Protein AF-0000000066303059 (afdb_homodimer)

Nearest PDB structures (foldseek):
  3gek-assembly3_C  TM=8.401E-01  e=1.270E-06  Lactococcus lactis subsp. lactis Il1403
  3gek-assembly1_B  TM=8.328E-01  e=2.186E-06  Lactococcus lactis subsp. lactis Il1403
  3hm0-assembly1_D  TM=8.501E-01  e=3.765E-06  Bartonella henselae
  3gek-assembly2_A  TM=7.897E-01  e=1.495E-06  Lactococcus lactis subsp. lactis Il1403
  5dio-assembly1_A-2  TM=8.126E-01  e=1.288E-04  Legionella pneumophila

Sequence (268 aa):
MMNVPEGFQPLFRSSPLLDLLGPFFCRQDAQRQLVVALRIDEKHCNHGGTAHGGLLSTLADVGLGYAMAFSREPPQPMVTVGLRLDFCGVARVGDWLEVHTRVDKLGQRMAFASARLHSGERLVASASGVFHLPMMNVPEGFQPLFRSSPLLDLLGPFFCRQDAQRQLVVALRIDEKHCNHGGTAHGGLLSTLADVGLGYAMAFSREPPQPMVTVGLRLDFCGVARVGDWLEVHTRVDKLGQRMAFASARLHSGERLVASASGVFHLP

Foldseek 3Di:
DPPDDPQKDFDPDDDPVCVVQDRKIWHQDPVRAIKIKGADAQVQDDPVQWGDPVSVQVNFVVSAVVRQQVVDVPGFDKDWDDKDKDFDAIHGHGFMKMKDKAWPDDDDFKTKMKIFIDRVPDTGMIMIIMMTGD/DPPDDPQKDFDPDDDPVCVVQDRKIWHQDPVRAIKIKGADAQVQDDPVQWGDPVSVQVNFVVSAVVRQQVVDVPGFDKDWDDKDKDFDAIHGHGFMKMKDKDWPDDDDFKTKMKIFIDRVVDTGMIMIIMITGD

InterPro domains:
  IPR006683 Thioesterase domain [PF03061] (48-124)
  IPR029069 HotDog domain superfamily [SSF54637] (2-132)
  IPR039298 Acyl-coenzyme A thioesterase 13 [PTHR21660] (33-128)

pLDDT: mean 93.32, std 7.74, range [43.69, 98.88]

Organism: Pseudomonas aeruginosa (strain ATCC 15692 / DSM 22644 / CIP 104116 / JCM 14847 / LMG 12228 / 1C / PRS 101 / PAO1) (NCBI:txid208964)

Secondary structure (DSSP, 8-state):
---PPTT-EE-S---HHHHHH--EEEEE-TTS-EEEEEE--GGGB-TTSBBPHHHHHHHHHHHHHHHHHTTSSSPPP-EEEEEEEEE-S--BTT-EEEEEEEEEEE-SSEEEEEEEEEETTEEEEEEEEEEE--/---PPTT-EE-S---HHHHHH--EEEEE-TTS-EEEEEE--GGGB-TTSBBPHHHHHHHHHHHHHHHHHTTSSSPPP-EEEEEEEEE-S--BTT-EEEEEEEEEEE-SSEEEEEEEEEETTEEEEEEEEEEE--

Solvent-accessible surface area (backbone atoms only — not comparable to full-atom values): 13977 Å² total; per-residue (Å²): 126,87,87,70,63,89,78,54,41,73,50,90,72,76,25,45,31,50,61,68,69,39,77,46,28,28,31,68,44,97,82,67,43,55,30,32,31,40,66,38,42,68,58,44,9,37,80,85,46,33,54,28,68,29,50,56,44,24,48,48,47,50,30,48,50,52,41,54,28,62,70,40,88,70,67,46,71,66,41,73,39,31,41,35,40,38,50,68,48,83,47,39,63,69,38,53,37,37,27,43,59,46,82,73,41,82,56,87,50,43,33,34,34,37,36,41,31,24,45,78,90,43,60,26,30,39,35,39,39,32,30,40,34,120,125,86,88,69,63,87,80,54,42,72,49,90,72,75,26,45,31,49,61,70,70,40,78,47,27,28,31,68,44,96,84,67,41,54,30,32,30,39,65,38,42,69,57,44,9,37,80,86,47,31,54,27,68,28,50,55,46,24,50,50,46,49,29,48,49,51,39,56,27,61,70,41,88,69,68,45,72,67,43,75,39,32,42,36,38,38,50,68,49,80,49,38,63,70,38,52,36,38,28,44,59,45,82,73,42,82,57,86,50,42,33,34,32,36,36,41,31,24,45,79,90,42,59,26,31,38,35,38,40,33,32,41,34,121

Radius of gyration: 17.85 Å; Cα contacts (8 Å, |Δi|>4): 632; chains: 2; bounding box: 37×51×45 Å

Structure (mmCIF, N/CA/C/O backbone):
data_AF-0000000066303059-model_v1
#
loop_
_entity.id
_entity.type
_entity.pdbx_description
1 polymer 'Putative esterase PA0474'
#
loop_
_atom_site.group_PDB
_atom_site.id
_atom_site.type_symbol
_atom_site.label_atom_id
_atom_site.label_alt_id
_atom_site.label_comp_id
_atom_site.label_asym_id
_atom_site.label_entity_id
_atom_site.label_seq_id
_atom_site.pdbx_PDB_ins_code
_atom_site.Cartn_x
_atom_site.Cartn_y
_atom_site.Cartn_z
_atom_site.occupancy
_atom_site.B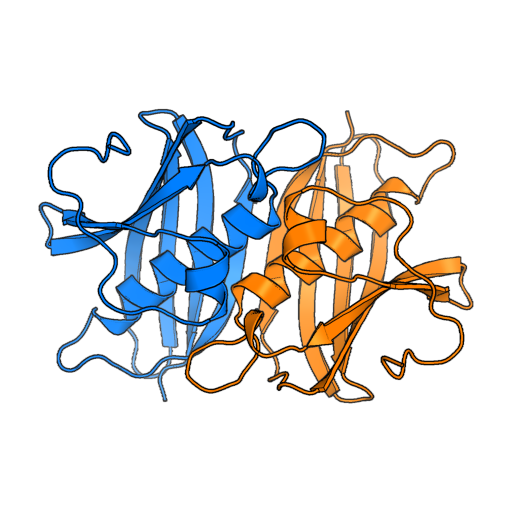_iso_or_equiv
_atom_site.auth_seq_id
_atom_site.auth_comp_id
_atom_site.auth_asym_id
_atom_site.auth_atom_id
_atom_site.pdbx_PDB_model_num
ATOM 1 N N . MET A 1 1 ? 16.766 4.906 23.109 1 44.06 1 MET A N 1
ATOM 2 C CA . MET A 1 1 ? 15.812 5.992 22.891 1 44.06 1 MET A C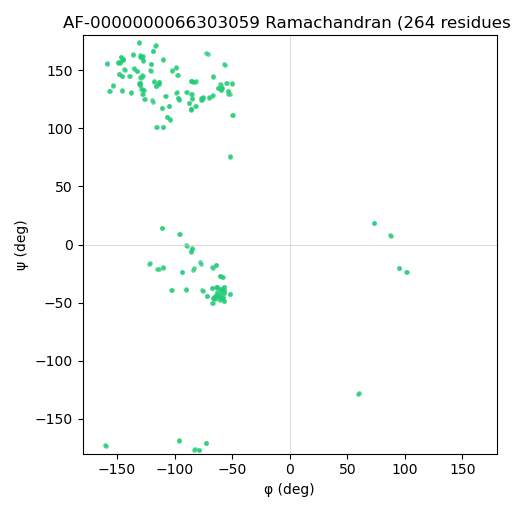A 1
ATOM 3 C C . MET A 1 1 ? 15.688 6.316 21.406 1 44.06 1 MET A C 1
ATOM 5 O O . MET A 1 1 ? 16.703 6.535 20.734 1 44.06 1 MET A O 1
ATOM 9 N N . MET A 1 2 ? 14.664 5.73 20.578 1 60.09 2 MET A N 1
ATOM 10 C CA . MET A 1 2 ? 14.766 5.719 19.125 1 60.09 2 MET A CA 1
ATOM 11 C C . MET A 1 2 ? 15.094 7.105 18.594 1 60.09 2 MET A C 1
ATOM 13 O O . MET A 1 2 ? 14.602 8.109 19.125 1 60.09 2 MET A O 1
ATOM 17 N N . ASN A 1 3 ? 16.25 7.328 18.062 1 82.56 3 ASN A N 1
ATOM 18 C CA . ASN A 1 3 ? 16.766 8.586 17.516 1 82.56 3 ASN A CA 1
ATOM 19 C C . ASN A 1 3 ? 15.805 9.203 16.516 1 82.56 3 ASN A C 1
ATOM 21 O O . ASN A 1 3 ? 15.906 8.945 15.312 1 82.56 3 ASN A O 1
ATOM 25 N N . VAL A 1 4 ? 14.695 9.812 17.047 1 92.44 4 VAL A N 1
ATOM 26 C CA . VAL A 1 4 ? 13.734 10.555 16.234 1 92.44 4 VAL A CA 1
ATOM 27 C C . VAL A 1 4 ? 14.312 11.914 15.859 1 92.44 4 VAL A C 1
ATOM 29 O O . VAL A 1 4 ? 14.766 12.664 16.734 1 92.44 4 VAL A O 1
ATOM 32 N N . PRO A 1 5 ? 14.359 12.258 14.578 1 94.19 5 PRO A N 1
ATOM 33 C CA . PRO A 1 5 ? 14.883 13.562 14.172 1 94.19 5 PRO A CA 1
ATOM 34 C C . PRO A 1 5 ? 14.156 14.727 14.844 1 94.19 5 PRO A C 1
ATOM 36 O O . PRO A 1 5 ? 12.977 14.609 15.18 1 94.19 5 PRO A O 1
ATOM 39 N N . GLU A 1 6 ? 14.812 15.844 14.969 1 91.88 6 GLU A N 1
ATOM 40 C CA . GLU A 1 6 ? 14.281 17.031 15.625 1 91.88 6 GLU A CA 1
ATOM 41 C C . GLU A 1 6 ? 13.016 17.531 14.938 1 91.88 6 GLU A C 1
ATOM 43 O O . GLU A 1 6 ? 12.945 17.578 13.703 1 91.88 6 GLU A O 1
ATOM 48 N N . GLY A 1 7 ? 12.031 17.906 15.75 1 94 7 GLY A N 1
ATOM 49 C CA . GLY A 1 7 ? 10.812 18.516 15.234 1 94 7 GLY A CA 1
ATOM 50 C C . GLY A 1 7 ? 9.695 17.516 15.016 1 94 7 GLY A C 1
ATOM 51 O O . GLY A 1 7 ? 8.531 17.891 14.898 1 94 7 GLY A O 1
ATOM 52 N N . PHE A 1 8 ? 10.086 16.281 14.914 1 96.25 8 PHE A N 1
ATOM 53 C CA . PHE A 1 8 ? 9.062 15.258 14.711 1 96.25 8 PHE A CA 1
ATOM 54 C C . PHE A 1 8 ? 8.477 14.82 16.047 1 96.25 8 PHE A C 1
ATOM 56 O O . PHE A 1 8 ? 9.188 14.727 17.047 1 96.25 8 PHE A O 1
ATOM 63 N N . GLN A 1 9 ? 7.191 14.602 16.078 1 95.5 9 GLN A N 1
ATOM 64 C CA . GLN A 1 9 ? 6.445 14.078 17.219 1 95.5 9 GLN A CA 1
ATOM 65 C C . GLN A 1 9 ? 5.594 12.883 16.812 1 95.5 9 GLN A C 1
ATOM 67 O O . GLN A 1 9 ? 5.344 12.664 15.617 1 95.5 9 GLN A O 1
ATOM 72 N N . PRO A 1 10 ? 5.172 12.109 17.719 1 94.69 10 PRO A N 1
ATOM 73 C CA . PRO A 1 10 ? 4.289 11 17.375 1 94.69 10 PRO A CA 1
ATOM 74 C C . PRO A 1 10 ? 3.045 11.461 16.609 1 94.69 10 PRO A C 1
ATOM 76 O O . PRO A 1 10 ? 2.492 12.523 16.906 1 94.69 10 PRO A O 1
ATOM 79 N N . LEU A 1 11 ? 2.648 10.695 15.594 1 92.75 11 LEU A N 1
ATOM 80 C CA . LEU A 1 11 ? 1.425 10.984 14.852 1 92.75 11 LEU A CA 1
ATOM 81 C C . LEU A 1 11 ? 0.213 10.977 15.781 1 92.75 11 LEU A C 1
ATOM 83 O O . LEU A 1 11 ? 0.047 10.062 16.594 1 92.75 11 LEU A O 1
ATOM 87 N N . PHE A 1 12 ? -0.662 11.93 15.68 1 85.19 12 PHE A N 1
ATOM 88 C CA . PHE A 1 12 ? -1.693 12.25 16.656 1 85.19 12 PHE A CA 1
ATOM 89 C C . PHE A 1 12 ? -2.92 11.367 16.469 1 85.19 12 PHE A C 1
ATOM 91 O O . PHE A 1 12 ? -3.777 11.281 17.344 1 85.19 12 PHE A O 1
ATOM 98 N N . ARG A 1 13 ? -3.139 10.789 15.398 1 81.38 13 ARG A N 1
ATOM 99 C CA . ARG A 1 13 ? -4.215 9.844 15.125 1 81.38 13 ARG A CA 1
ATOM 100 C C . ARG A 1 13 ? -3.668 8.555 14.531 1 81.38 13 ARG A C 1
ATOM 102 O O . ARG A 1 13 ? -2.746 8.578 13.711 1 81.38 13 ARG A O 1
ATOM 109 N N . SER A 1 14 ? -4.16 7.562 15.109 1 87.44 14 SER A N 1
ATOM 110 C CA . SER A 1 14 ? -3.686 6.273 14.625 1 87.44 14 SER A CA 1
ATOM 111 C C . SER A 1 14 ? -4.848 5.328 14.336 1 87.44 14 SER A C 1
ATOM 113 O O . SER A 1 14 ? -6.004 5.758 14.281 1 87.44 14 SER A O 1
ATOM 115 N N . SER A 1 15 ? -4.629 4.281 13.82 1 92.69 15 SER A N 1
ATOM 116 C CA . SER A 1 15 ? -5.504 3.143 13.555 1 92.69 15 SER A CA 1
ATOM 117 C C . SER A 1 15 ? -4.816 1.826 13.906 1 92.69 15 SER A C 1
ATOM 119 O O . SER A 1 15 ? -3.607 1.791 14.133 1 92.69 15 SER A O 1
ATOM 121 N N . PRO A 1 16 ? -5.621 0.797 14.023 1 95.44 16 PRO A N 1
ATOM 122 C CA . PRO A 1 16 ? -4.996 -0.496 14.312 1 95.44 16 PRO A CA 1
ATOM 123 C C . PRO A 1 16 ? -3.871 -0.844 13.344 1 95.44 16 PRO A C 1
ATOM 125 O O . PRO A 1 16 ? -2.807 -1.3 13.766 1 95.44 16 PRO A O 1
ATOM 128 N N . LEU A 1 17 ? -4.035 -0.616 12.039 1 97.25 17 LEU A N 1
ATOM 129 C CA . LEU A 1 17 ? -2.971 -0.914 11.086 1 97.25 17 LEU A CA 1
ATOM 130 C C . LEU A 1 17 ? -1.753 -0.031 11.336 1 97.25 17 LEU A C 1
ATOM 132 O O . LEU A 1 17 ? -0.617 -0.51 11.305 1 97.25 17 LEU A O 1
ATOM 136 N N . LEU A 1 18 ? -1.995 1.254 11.539 1 96.56 18 LEU A N 1
ATOM 137 C CA . LEU A 1 18 ? -0.878 2.162 11.773 1 96.56 18 LEU A CA 1
ATOM 138 C C . LEU A 1 18 ? -0.139 1.796 13.062 1 96.56 18 LEU A C 1
ATOM 140 O O . LEU A 1 18 ? 1.084 1.938 13.141 1 96.56 18 LEU A O 1
ATOM 144 N N . ASP A 1 19 ? -0.907 1.354 14.07 1 96.38 19 ASP A N 1
ATOM 145 C CA . ASP A 1 19 ? -0.274 0.908 15.305 1 96.38 19 ASP A CA 1
ATOM 146 C C . ASP A 1 19 ? 0.616 -0.309 15.062 1 96.38 19 ASP A C 1
ATOM 148 O O . ASP A 1 19 ? 1.668 -0.451 15.688 1 96.38 19 ASP A O 1
ATOM 152 N N . LEU A 1 20 ? 0.147 -1.125 14.211 1 96.75 20 LEU A N 1
ATOM 153 C CA . LEU A 1 20 ? 0.877 -2.342 13.867 1 96.75 20 LEU A CA 1
ATOM 154 C C . LEU A 1 20 ? 2.172 -2.01 13.133 1 96.75 20 LEU A C 1
ATOM 156 O O . LEU A 1 20 ? 3.217 -2.602 13.406 1 96.75 20 LEU A O 1
ATOM 160 N N . LEU A 1 21 ? 2.172 -1.018 12.289 1 97.5 21 LEU A N 1
ATOM 161 C CA . LEU A 1 21 ? 3.299 -0.7 11.422 1 97.5 21 LEU A CA 1
ATOM 162 C C . LEU A 1 21 ? 4.207 0.343 12.062 1 97.5 21 LEU A C 1
ATOM 164 O O . LEU A 1 21 ? 5.375 0.474 11.688 1 97.5 21 LEU A O 1
ATOM 168 N N . GLY A 1 22 ? 3.639 1.085 12.953 1 95.88 22 GLY A N 1
ATOM 169 C CA . GLY A 1 22 ? 4.352 2.225 13.508 1 95.88 22 GLY A CA 1
ATOM 170 C C . GLY A 1 22 ? 5.465 1.828 14.461 1 95.88 22 GLY A C 1
ATOM 171 O O . GLY A 1 22 ? 5.891 0.672 14.484 1 95.88 22 GLY A O 1
ATOM 172 N N . PRO A 1 23 ? 5.977 2.787 15.102 1 96.19 23 PRO A N 1
ATOM 173 C CA . PRO A 1 23 ? 5.402 4.113 15.352 1 96.19 23 PRO A CA 1
ATOM 174 C C . PRO A 1 23 ? 5.59 5.062 14.172 1 96.19 23 PRO A C 1
ATOM 176 O O . PRO A 1 23 ? 6.648 5.066 13.531 1 96.19 23 PRO A O 1
ATOM 179 N N . PHE A 1 24 ? 4.535 5.875 13.891 1 96.94 24 PHE A N 1
ATOM 180 C CA . PHE A 1 24 ? 4.59 6.949 12.906 1 96.94 24 PHE A CA 1
ATOM 181 C C . PHE A 1 24 ? 4.816 8.297 13.586 1 96.94 24 PHE A C 1
ATOM 183 O O . PHE A 1 24 ? 4.414 8.5 14.734 1 96.94 24 PHE A O 1
ATOM 190 N N . PHE A 1 25 ? 5.426 9.18 12.852 1 97 25 PHE A N 1
ATOM 191 C CA . PHE A 1 25 ? 5.723 10.523 13.344 1 97 25 PHE A CA 1
ATOM 192 C C . PHE A 1 25 ? 5.254 11.586 12.359 1 97 25 PHE A C 1
ATOM 194 O O . PHE A 1 25 ? 4.926 11.273 11.211 1 97 25 PHE A O 1
ATOM 201 N N . CYS A 1 26 ? 5.148 12.789 12.844 1 95.56 26 CYS A N 1
ATOM 202 C CA . CYS A 1 26 ? 4.746 13.875 11.961 1 95.56 26 CYS A CA 1
ATOM 203 C C . CYS A 1 26 ? 5.379 15.195 12.398 1 95.56 26 CYS A C 1
ATOM 205 O O . CYS A 1 26 ? 5.855 15.312 13.531 1 95.56 26 CYS A O 1
ATOM 207 N N . ARG A 1 27 ? 5.465 16 11.484 1 94.56 27 ARG A N 1
ATOM 208 C CA . ARG A 1 27 ? 5.855 17.391 11.711 1 94.56 27 ARG A CA 1
ATOM 209 C C . ARG A 1 27 ? 5.176 18.312 10.711 1 94.56 27 ARG A C 1
ATOM 211 O O . ARG A 1 27 ? 4.832 17.906 9.602 1 94.56 27 ARG A O 1
ATOM 218 N N . GLN A 1 28 ? 4.879 19.531 11.195 1 90.19 28 GLN A N 1
ATOM 219 C CA . GLN A 1 28 ? 4.445 20.531 10.234 1 90.19 28 GLN A CA 1
ATOM 220 C C . GLN A 1 28 ? 5.645 21.234 9.594 1 90.19 28 GLN A C 1
ATOM 222 O O . GLN A 1 28 ? 6.574 21.641 10.289 1 90.19 28 GLN A O 1
ATOM 227 N N . ASP A 1 29 ? 5.586 21.266 8.312 1 84.56 29 ASP A N 1
ATOM 228 C CA . ASP A 1 29 ? 6.699 21.938 7.656 1 84.56 29 ASP A CA 1
ATOM 229 C C . ASP A 1 29 ? 6.484 23.453 7.629 1 84.56 29 ASP A C 1
ATOM 231 O O . ASP A 1 29 ? 5.566 23.969 8.273 1 84.56 29 ASP A O 1
ATOM 235 N N . ALA A 1 30 ? 7.43 24.078 6.984 1 83.12 30 ALA A N 1
ATOM 236 C CA . ALA A 1 30 ? 7.426 25.531 6.984 1 83.12 30 ALA A CA 1
ATOM 237 C C . ALA A 1 30 ? 6.152 26.078 6.348 1 83.12 30 ALA A C 1
ATOM 239 O O . ALA A 1 30 ? 5.719 27.188 6.664 1 83.12 30 ALA A O 1
ATOM 240 N N . GLN A 1 31 ? 5.531 25.375 5.477 1 81.81 31 GLN A N 1
ATOM 241 C CA . GLN A 1 31 ? 4.309 25.797 4.801 1 81.81 31 GLN A CA 1
ATOM 242 C C . GLN A 1 31 ? 3.074 25.234 5.5 1 81.81 31 GLN A C 1
ATOM 244 O O . GLN A 1 31 ? 1.992 25.188 4.914 1 81.81 31 GLN A O 1
ATOM 249 N N . ARG A 1 32 ? 3.293 24.656 6.625 1 80.81 32 ARG A N 1
ATOM 250 C CA . ARG A 1 32 ? 2.236 24.141 7.488 1 80.81 32 ARG A CA 1
ATOM 251 C C . ARG A 1 32 ? 1.626 22.875 6.902 1 80.81 32 ARG A C 1
ATOM 253 O O . ARG A 1 32 ? 0.47 22.547 7.184 1 80.81 32 ARG A O 1
ATOM 260 N N . GLN A 1 33 ? 2.426 22.328 5.988 1 86.25 33 GLN A N 1
ATOM 261 C CA . GLN A 1 33 ? 2.002 21.031 5.48 1 86.25 33 GLN A CA 1
ATOM 262 C C . GLN A 1 33 ? 2.49 19.906 6.383 1 86.25 33 GLN A C 1
ATOM 264 O O . GLN A 1 33 ? 3.611 19.953 6.895 1 86.25 33 GLN A O 1
ATOM 269 N N . LEU A 1 34 ? 1.633 18.984 6.535 1 89.81 34 LEU A N 1
ATOM 270 C CA . LEU A 1 34 ? 1.962 17.859 7.402 1 89.81 34 LEU A CA 1
ATOM 271 C C . LEU A 1 34 ? 2.906 16.891 6.699 1 89.81 34 LEU A C 1
ATOM 273 O O . LEU A 1 34 ? 2.646 16.469 5.566 1 89.81 34 LEU A O 1
ATOM 277 N N . VAL A 1 35 ? 4.035 16.625 7.332 1 95.56 35 VAL A N 1
ATOM 278 C CA . VAL A 1 35 ? 4.977 15.602 6.902 1 95.56 35 VAL A CA 1
ATOM 279 C C . VAL A 1 35 ? 4.867 14.375 7.812 1 95.56 35 VAL A C 1
ATOM 281 O O . VAL A 1 35 ? 5.062 14.484 9.023 1 95.56 35 VAL A O 1
ATOM 284 N N . VAL A 1 36 ? 4.531 13.266 7.238 1 96.81 36 VAL A N 1
ATOM 285 C CA . VAL A 1 36 ? 4.477 12.016 7.984 1 96.81 36 VAL A CA 1
ATOM 286 C C . VAL A 1 36 ? 5.773 11.234 7.777 1 96.81 36 VAL A C 1
ATOM 288 O O . VAL A 1 36 ? 6.352 11.258 6.688 1 96.81 36 VAL A O 1
ATOM 291 N N . ALA A 1 37 ? 6.18 10.516 8.844 1 98 37 ALA A N 1
ATOM 292 C CA . ALA A 1 37 ? 7.465 9.836 8.742 1 98 37 ALA A CA 1
ATOM 293 C C . ALA A 1 37 ? 7.453 8.516 9.508 1 98 37 ALA A C 1
ATOM 295 O O . ALA A 1 37 ? 6.598 8.297 10.367 1 98 37 ALA A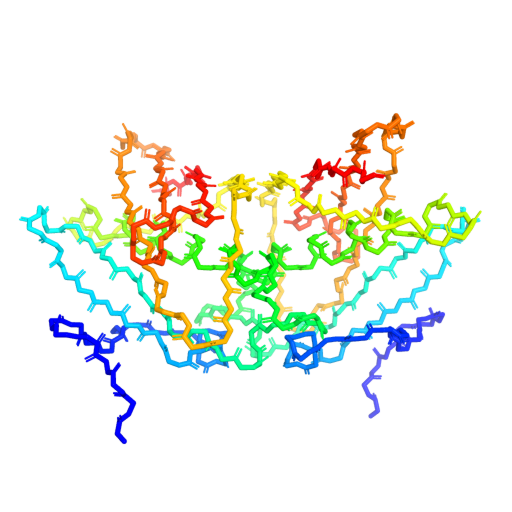 O 1
ATOM 296 N N . LEU A 1 38 ? 8.375 7.707 9.172 1 98 38 LEU A N 1
ATOM 297 C CA . LEU A 1 38 ? 8.555 6.387 9.766 1 98 38 LEU A CA 1
ATOM 298 C C . LEU A 1 38 ? 10.008 5.938 9.672 1 98 38 LEU A C 1
ATOM 300 O O . LEU A 1 38 ? 10.648 6.117 8.633 1 98 38 LEU A O 1
ATOM 304 N N . ARG A 1 39 ? 10.531 5.371 10.719 1 98.06 39 ARG A N 1
ATOM 305 C CA . ARG A 1 39 ? 11.82 4.688 10.648 1 98.06 39 ARG A CA 1
ATOM 306 C C . ARG A 1 39 ? 11.648 3.248 10.18 1 98.06 39 ARG A C 1
ATOM 308 O O . ARG A 1 39 ? 10.914 2.473 10.789 1 98.06 39 ARG A O 1
ATOM 315 N N . ILE A 1 40 ? 12.398 2.91 9.117 1 98.12 40 ILE A N 1
ATOM 316 C CA . ILE A 1 40 ? 12.281 1.559 8.586 1 98.12 40 ILE A CA 1
ATOM 317 C C . ILE A 1 40 ? 12.898 0.562 9.57 1 98.12 40 ILE A C 1
ATOM 319 O O . ILE A 1 40 ? 14.031 0.739 10.008 1 98.12 40 ILE A O 1
ATOM 323 N N . ASP A 1 41 ? 12.078 -0.388 9.891 1 97.44 41 ASP A N 1
ATOM 324 C CA . ASP A 1 41 ? 12.492 -1.498 10.742 1 97.44 41 ASP A CA 1
ATOM 325 C C . ASP A 1 41 ? 12.43 -2.824 9.984 1 97.44 41 ASP A C 1
ATOM 327 O O . ASP A 1 41 ? 11.93 -2.879 8.859 1 97.44 41 ASP A O 1
ATOM 331 N N . GLU A 1 42 ? 12.938 -3.875 10.586 1 97.56 42 GLU A N 1
ATOM 332 C CA . GLU A 1 42 ? 12.945 -5.191 9.961 1 97.56 42 GLU A CA 1
ATOM 333 C C . GLU A 1 42 ? 11.531 -5.629 9.578 1 97.56 42 GLU A C 1
ATOM 335 O O . GLU A 1 42 ? 11.328 -6.238 8.523 1 97.56 42 GLU A O 1
ATOM 340 N N . LYS A 1 43 ? 10.539 -5.363 10.367 1 97.75 43 LYS A N 1
ATOM 341 C CA . LYS A 1 43 ? 9.164 -5.805 10.156 1 97.75 43 LYS A CA 1
ATOM 342 C C . LYS A 1 43 ? 8.578 -5.184 8.898 1 97.75 43 LYS A C 1
ATOM 344 O O . LYS A 1 43 ? 7.523 -5.617 8.414 1 97.75 43 LYS A O 1
ATOM 349 N N . HIS A 1 44 ? 9.203 -4.094 8.398 1 98.25 44 HIS A N 1
ATOM 350 C CA . HIS A 1 44 ? 8.703 -3.371 7.234 1 98.25 44 HIS A CA 1
ATOM 351 C C . HIS A 1 44 ? 9.273 -3.941 5.941 1 98.25 44 HIS A C 1
ATOM 353 O O . HIS A 1 44 ? 8.953 -3.461 4.852 1 98.25 44 HIS A O 1
ATOM 359 N N . CYS A 1 45 ? 10.133 -4.965 6.016 1 96.88 45 CYS A N 1
ATOM 360 C CA . CYS A 1 45 ? 11.016 -5.273 4.898 1 96.88 45 CYS A CA 1
ATOM 361 C C . CYS A 1 45 ? 10.609 -6.578 4.223 1 96.88 45 CYS A C 1
ATOM 363 O O . CYS A 1 45 ? 9.836 -7.355 4.781 1 96.88 45 CYS A O 1
ATOM 365 N N . ASN A 1 46 ? 11.094 -6.664 2.959 1 92.44 46 ASN A N 1
ATOM 366 C CA . ASN A 1 46 ? 11.102 -7.969 2.305 1 92.44 46 ASN A CA 1
ATOM 367 C C . ASN A 1 46 ? 12.273 -8.828 2.779 1 92.44 46 ASN A C 1
ATOM 369 O O . ASN A 1 46 ? 12.969 -8.461 3.725 1 92.44 46 ASN A O 1
ATOM 373 N N . HIS A 1 47 ? 12.391 -9.961 2.199 1 88.31 47 HIS A N 1
ATOM 374 C CA . HIS A 1 47 ? 13.453 -10.859 2.635 1 88.31 47 HIS A CA 1
ATOM 375 C C . HIS A 1 47 ? 14.828 -10.297 2.297 1 88.31 47 HIS A C 1
ATOM 377 O O . HIS A 1 47 ? 15.836 -10.688 2.891 1 88.31 47 HIS A O 1
ATOM 383 N N . GLY A 1 48 ? 14.844 -9.383 1.375 1 87.69 48 GLY A N 1
ATOM 384 C CA . GLY A 1 48 ? 16.109 -8.781 0.974 1 87.69 48 GLY A CA 1
ATOM 385 C C . GLY A 1 48 ? 16.531 -7.625 1.863 1 87.69 48 GLY A C 1
ATOM 386 O O . GLY A 1 48 ? 17.578 -7.023 1.653 1 87.69 48 GLY A O 1
ATOM 387 N N . GLY A 1 49 ? 15.68 -7.293 2.814 1 90.38 49 GLY A N 1
ATOM 388 C CA . GLY A 1 49 ? 16.016 -6.25 3.768 1 90.38 49 GLY A CA 1
ATOM 389 C C . GLY A 1 49 ? 15.648 -4.859 3.293 1 90.38 49 GLY A C 1
ATOM 390 O O . GLY A 1 49 ? 16.062 -3.861 3.893 1 90.38 49 GLY A O 1
ATOM 391 N N . THR A 1 50 ? 14.984 -4.82 2.244 1 95.38 50 THR A N 1
ATOM 392 C CA . THR A 1 50 ? 14.508 -3.531 1.756 1 95.38 50 THR A CA 1
ATOM 393 C C . THR A 1 50 ? 13.031 -3.344 2.07 1 95.38 50 THR A C 1
ATOM 395 O O . THR A 1 50 ? 12.289 -4.324 2.223 1 95.38 50 THR A O 1
ATOM 398 N N . ALA A 1 51 ? 12.68 -2.078 2.246 1 97.5 51 ALA A N 1
ATOM 399 C CA . ALA A 1 51 ? 11.273 -1.787 2.523 1 97.5 51 ALA A CA 1
ATOM 400 C C . ALA A 1 51 ? 10.367 -2.4 1.462 1 97.5 51 ALA A C 1
ATOM 402 O O . ALA A 1 51 ? 10.633 -2.279 0.264 1 97.5 51 ALA A O 1
ATOM 403 N N . HIS A 1 52 ? 9.352 -3.061 1.905 1 97.62 52 HIS A N 1
ATOM 404 C CA . HIS A 1 52 ? 8.375 -3.658 1.003 1 97.62 52 HIS A CA 1
ATOM 405 C C . HIS A 1 52 ? 7.59 -2.586 0.252 1 97.62 52 HIS A C 1
ATOM 407 O O . HIS A 1 52 ? 7.25 -1.546 0.822 1 97.62 52 HIS A O 1
ATOM 413 N N . GLY A 1 53 ? 7.242 -2.828 -1.008 1 97.06 53 GLY A N 1
ATOM 414 C CA . GLY A 1 53 ? 6.414 -1.908 -1.771 1 97.06 53 GLY A CA 1
ATOM 415 C C . GLY A 1 53 ? 5.078 -1.619 -1.112 1 97.06 53 GLY A C 1
ATOM 416 O O . GLY A 1 53 ? 4.551 -0.511 -1.226 1 97.06 53 GLY A O 1
ATOM 417 N N . GLY A 1 54 ? 4.539 -2.646 -0.499 1 97.31 54 GLY A N 1
ATOM 418 C CA . GLY A 1 54 ? 3.301 -2.465 0.244 1 97.31 54 GLY A CA 1
ATOM 419 C C . GLY A 1 54 ? 3.42 -1.443 1.36 1 97.31 54 GLY A C 1
ATOM 420 O O . GLY A 1 54 ? 2.492 -0.669 1.602 1 97.31 54 GLY A O 1
ATOM 421 N N . LEU A 1 55 ? 4.547 -1.418 2.041 1 98.12 55 LEU A N 1
ATOM 422 C CA . LEU A 1 55 ? 4.777 -0.415 3.072 1 98.12 55 LEU A CA 1
ATOM 423 C C . LEU A 1 55 ? 4.852 0.983 2.467 1 98.12 55 LEU A C 1
ATOM 425 O O . LEU A 1 55 ? 4.254 1.925 2.996 1 98.12 55 LEU A O 1
ATOM 429 N N . LEU A 1 56 ? 5.602 1.074 1.404 1 98.62 56 LEU A N 1
ATOM 430 C CA . LEU A 1 56 ? 5.719 2.373 0.75 1 98.62 56 LEU A CA 1
ATOM 431 C C . LEU A 1 56 ? 4.355 2.873 0.288 1 98.62 56 LEU A C 1
ATOM 433 O O . LEU A 1 56 ? 4.055 4.062 0.403 1 98.62 56 LEU A O 1
ATOM 437 N N . SER A 1 57 ? 3.531 1.981 -0.216 1 98.56 57 SER A N 1
ATOM 438 C CA . SER A 1 57 ? 2.174 2.33 -0.621 1 98.56 57 SER A CA 1
ATOM 439 C C . SER A 1 57 ? 1.342 2.787 0.573 1 98.56 57 SER A C 1
ATOM 441 O O . SER A 1 57 ? 0.571 3.744 0.468 1 98.56 57 SER A O 1
ATOM 443 N N . THR A 1 58 ? 1.504 2.111 1.664 1 97.88 58 THR A N 1
ATOM 444 C CA . THR A 1 58 ? 0.789 2.475 2.883 1 97.88 58 THR A CA 1
ATOM 445 C C . THR A 1 58 ? 1.198 3.867 3.355 1 97.88 58 THR A C 1
ATOM 447 O O . THR A 1 58 ? 0.346 4.684 3.711 1 97.88 58 THR A O 1
ATOM 450 N N . LEU A 1 59 ? 2.504 4.141 3.34 1 98.12 59 LEU A N 1
ATOM 451 C CA . LEU A 1 59 ? 3.01 5.445 3.752 1 98.12 59 LEU A CA 1
ATOM 452 C C . LEU A 1 59 ? 2.451 6.551 2.859 1 98.12 59 LEU A C 1
ATOM 454 O O . LEU A 1 59 ? 2.051 7.609 3.352 1 98.12 59 LEU A O 1
ATOM 458 N N . ALA A 1 60 ? 2.445 6.273 1.57 1 98.44 60 ALA A N 1
ATOM 459 C CA . ALA A 1 60 ? 1.877 7.242 0.636 1 98.44 60 ALA A CA 1
ATOM 460 C C . ALA A 1 60 ? 0.399 7.484 0.927 1 98.44 60 ALA A C 1
ATOM 462 O O . ALA A 1 60 ? -0.05 8.633 0.984 1 98.44 60 ALA A O 1
ATOM 463 N N . ASP A 1 61 ? -0.345 6.41 1.109 1 97.69 61 ASP A N 1
ATOM 464 C CA . ASP A 1 61 ? -1.771 6.496 1.411 1 97.69 61 ASP A CA 1
ATOM 465 C C . ASP A 1 61 ? -2.018 7.305 2.682 1 97.69 61 ASP A C 1
ATOM 467 O O . ASP A 1 61 ? -2.857 8.203 2.697 1 97.69 61 ASP A O 1
ATOM 471 N N . VAL A 1 62 ? -1.287 7.051 3.691 1 96.06 62 VAL A N 1
ATOM 472 C CA . VAL A 1 62 ? -1.427 7.707 4.988 1 96.06 62 VAL A CA 1
ATOM 473 C C . VAL A 1 62 ? -1.052 9.18 4.863 1 96.06 62 VAL A C 1
ATOM 475 O O . VAL A 1 62 ? -1.806 10.062 5.293 1 96.06 62 VAL A O 1
ATOM 478 N N . GLY A 1 63 ? 0.116 9.445 4.273 1 96 63 GLY A N 1
ATOM 479 C CA . GLY A 1 63 ? 0.542 10.828 4.109 1 96 63 GLY A CA 1
ATOM 480 C C . GLY A 1 63 ? -0.455 11.672 3.34 1 96 63 GLY A C 1
ATOM 481 O O . GLY A 1 63 ? -0.816 12.766 3.775 1 96 63 GLY A O 1
ATOM 482 N N . LEU A 1 64 ? -0.88 11.109 2.211 1 96.38 64 LEU A N 1
ATOM 483 C CA . LEU A 1 64 ? -1.837 11.828 1.374 1 96.38 64 LEU A CA 1
ATOM 484 C C . LEU A 1 64 ? -3.168 12 2.098 1 96.38 64 LEU A C 1
ATOM 486 O O . LEU A 1 64 ? -3.768 13.078 2.055 1 96.38 64 LEU A O 1
ATOM 490 N N . GLY A 1 65 ? -3.633 10.953 2.738 1 93.44 65 GLY A N 1
ATOM 491 C CA . GLY A 1 65 ? -4.887 11.023 3.471 1 93.44 65 GLY A CA 1
ATOM 492 C C . GLY A 1 65 ? -4.891 12.086 4.555 1 93.44 65 GLY A C 1
ATOM 493 O O . GLY A 1 65 ? -5.832 12.875 4.656 1 93.44 65 GLY A O 1
ATOM 494 N N . TYR A 1 66 ? -3.863 12.125 5.312 1 90.69 66 TYR A N 1
ATOM 495 C CA . TYR A 1 66 ? -3.771 13.109 6.383 1 90.69 66 TYR A CA 1
ATOM 496 C C . TYR A 1 66 ? -3.674 14.523 5.82 1 90.69 66 TYR A C 1
ATOM 498 O O . TYR A 1 66 ? -4.324 15.445 6.32 1 90.69 66 TYR A O 1
ATOM 506 N N . ALA A 1 67 ? -2.822 14.68 4.84 1 85.5 67 ALA A N 1
ATOM 507 C CA . ALA A 1 67 ? -2.668 16 4.234 1 85.5 67 ALA A CA 1
ATOM 508 C C . ALA A 1 67 ? -4.004 16.516 3.707 1 85.5 67 ALA A C 1
ATOM 510 O O . ALA A 1 67 ? -4.336 17.688 3.898 1 85.5 67 ALA A O 1
ATOM 511 N N . MET A 1 68 ? -4.715 15.648 3.119 1 86.88 68 MET A N 1
ATOM 512 C CA . MET A 1 68 ? -5.996 16.047 2.549 1 86.88 68 MET A CA 1
ATOM 513 C C . MET A 1 68 ? -7.02 16.328 3.646 1 86.88 68 MET A C 1
ATOM 515 O O . MET A 1 68 ? -7.77 17.297 3.574 1 86.88 68 MET A O 1
ATOM 519 N N . ALA A 1 69 ? -7.047 15.453 4.602 1 84.5 69 ALA A N 1
ATOM 520 C CA . ALA A 1 69 ? -8.008 15.609 5.695 1 84.5 69 ALA A CA 1
ATOM 521 C C . ALA A 1 69 ? -7.801 16.938 6.418 1 84.5 69 ALA A C 1
ATOM 523 O O . ALA A 1 69 ? -8.766 17.562 6.852 1 84.5 69 ALA A O 1
ATOM 524 N N . PHE A 1 70 ? -6.629 17.453 6.426 1 81.12 70 PHE A N 1
ATOM 525 C CA . PHE A 1 70 ? -6.344 18.641 7.227 1 81.12 70 PHE A CA 1
ATOM 526 C C . PHE A 1 70 ? -6.086 19.844 6.332 1 81.12 70 PHE A C 1
ATOM 528 O O . PHE A 1 70 ? -5.559 20.859 6.789 1 81.12 70 PHE A O 1
ATOM 535 N N . SER A 1 71 ? -6.453 19.672 5.098 1 77.5 71 SER A N 1
ATOM 536 C CA . SER A 1 71 ? -6.266 20.766 4.164 1 77.5 71 SER A CA 1
ATOM 537 C C . SER A 1 71 ? -7.34 21.844 4.352 1 77.5 71 SER A C 1
ATOM 539 O O . SER A 1 71 ? -7.23 22.938 3.803 1 77.5 71 SER A O 1
ATOM 541 N N . ARG A 1 72 ? -8.398 21.359 5.074 1 74.56 72 ARG A N 1
ATOM 542 C CA . ARG A 1 72 ? -9.461 22.312 5.414 1 74.56 72 ARG A CA 1
ATOM 543 C C . ARG A 1 72 ? -9.75 22.297 6.91 1 74.56 72 ARG A C 1
ATOM 545 O O . ARG A 1 72 ? -9.383 21.359 7.613 1 74.56 72 ARG A O 1
ATOM 552 N N . GLU A 1 73 ? -10.375 23.453 7.316 1 75.19 73 GLU A N 1
ATOM 553 C CA . GLU A 1 73 ? -10.891 23.547 8.68 1 75.19 73 GLU A CA 1
ATOM 554 C C . GLU A 1 73 ? -12.398 23.781 8.672 1 75.19 73 GLU A C 1
ATOM 556 O O . GLU A 1 73 ? -12.875 24.781 8.117 1 75.19 73 GLU A O 1
ATOM 561 N N . PRO A 1 74 ? -13.156 23 9.281 1 80.88 74 PRO A N 1
ATOM 562 C CA . PRO A 1 74 ? -12.742 21.766 9.969 1 80.88 74 PRO A CA 1
ATOM 563 C C . PRO A 1 74 ? -12.328 20.656 9 1 80.88 74 PRO A C 1
ATOM 565 O O . PRO A 1 74 ? -12.594 20.75 7.801 1 80.88 74 PRO A O 1
ATOM 568 N N . PRO A 1 75 ? -11.609 19.625 9.609 1 79.38 75 PRO A N 1
ATOM 569 C CA . PRO A 1 75 ? -11.203 18.531 8.719 1 79.38 75 PRO A CA 1
ATOM 570 C C . PRO A 1 75 ? -12.359 17.984 7.887 1 79.38 75 PRO A C 1
ATOM 572 O O . PRO A 1 75 ? -13.492 17.891 8.375 1 79.38 75 PRO A O 1
ATOM 575 N N . GLN A 1 76 ? -12.039 17.734 6.633 1 79.19 76 GLN A N 1
ATOM 576 C CA . GLN A 1 76 ? -13.016 17.266 5.652 1 79.19 76 GLN A CA 1
ATOM 577 C C . GLN A 1 76 ? -12.984 15.742 5.523 1 79.19 76 GLN A C 1
ATOM 579 O O . GLN A 1 76 ? -11.93 15.156 5.305 1 79.19 76 GLN A O 1
ATOM 584 N N . PRO A 1 77 ? -14.195 15.125 5.719 1 84.5 77 PRO A N 1
ATOM 585 C CA . PRO A 1 77 ? -14.25 13.695 5.398 1 84.5 77 PRO A CA 1
ATOM 586 C C . PRO A 1 77 ? -13.906 13.406 3.938 1 84.5 77 PRO A C 1
ATOM 588 O O . PRO A 1 77 ? -14.273 14.18 3.049 1 84.5 77 PRO A O 1
ATOM 591 N N . MET A 1 78 ? -13.07 12.445 3.707 1 89.81 78 MET A N 1
ATOM 592 C CA . MET A 1 78 ? -12.703 12.055 2.346 1 89.81 78 MET A CA 1
ATOM 593 C C . MET A 1 78 ? -12.422 10.562 2.262 1 89.81 78 MET A C 1
ATOM 595 O O . MET A 1 78 ? -12.117 9.922 3.273 1 89.81 78 MET A O 1
ATOM 599 N N . VAL A 1 79 ? -12.555 10.07 1.062 1 93.12 79 VAL A N 1
ATOM 600 C CA . VAL A 1 79 ? -12.227 8.672 0.784 1 93.12 79 VAL A CA 1
ATOM 601 C C . VAL A 1 79 ? -11.273 8.594 -0.408 1 93.12 79 VAL A C 1
ATOM 603 O O . VAL A 1 79 ? -11.484 9.258 -1.425 1 93.12 79 VAL A O 1
ATOM 606 N N . THR A 1 80 ? -10.242 7.875 -0.194 1 96.44 80 THR A N 1
ATOM 607 C CA . THR A 1 80 ? -9.336 7.656 -1.32 1 96.44 80 THR A CA 1
ATOM 608 C C . THR A 1 80 ? -10.008 6.801 -2.391 1 96.44 80 THR A C 1
ATOM 610 O O . THR A 1 80 ? -10.492 5.707 -2.102 1 96.44 80 THR A O 1
ATOM 613 N N . VAL A 1 81 ? -9.984 7.289 -3.645 1 97.94 81 VAL A N 1
ATOM 614 C CA . VAL A 1 81 ? -10.609 6.508 -4.703 1 97.94 81 VAL A CA 1
ATOM 615 C C . VAL A 1 81 ? -9.547 6.02 -5.688 1 97.94 81 VAL A C 1
ATOM 617 O O . VAL A 1 81 ? -9.773 5.059 -6.426 1 97.94 81 VAL A O 1
ATOM 620 N N . GLY A 1 82 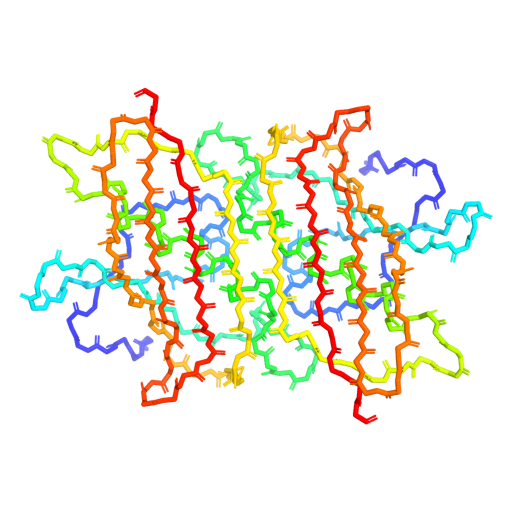? -8.438 6.672 -5.707 1 98.69 82 GLY A N 1
ATOM 621 C CA . GLY A 1 82 ? -7.324 6.262 -6.543 1 98.69 82 GLY A CA 1
ATOM 622 C C . GLY A 1 82 ? -5.973 6.539 -5.914 1 98.69 82 GLY A C 1
ATOM 623 O O . GLY A 1 82 ? -5.785 7.57 -5.266 1 98.69 82 GLY A O 1
ATOM 624 N N . LEU A 1 83 ? -5.055 5.707 -6.148 1 98.81 83 LEU A N 1
ATOM 625 C CA . LEU A 1 83 ? -3.682 5.844 -5.672 1 98.81 83 LEU A CA 1
ATOM 626 C C . LEU A 1 83 ? -2.697 5.289 -6.695 1 98.81 83 LEU A C 1
ATOM 628 O O . LEU A 1 83 ? -2.889 4.191 -7.219 1 98.81 83 LEU A O 1
ATOM 632 N N . ARG A 1 84 ? -1.701 6.07 -6.957 1 98.81 84 ARG A N 1
ATOM 633 C CA . ARG A 1 84 ? -0.646 5.645 -7.871 1 98.81 84 ARG A CA 1
ATOM 634 C C . ARG A 1 84 ? 0.732 5.855 -7.254 1 98.81 84 ARG A C 1
ATOM 636 O O . ARG A 1 84 ? 0.977 6.875 -6.605 1 98.81 84 ARG A O 1
ATOM 643 N N . LEU A 1 85 ? 1.573 4.883 -7.477 1 98.81 85 LEU A N 1
ATOM 644 C CA . LEU A 1 85 ? 2.943 4.988 -6.988 1 98.81 85 LEU A CA 1
ATOM 645 C C . LEU A 1 85 ? 3.941 4.652 -8.086 1 98.81 85 LEU A C 1
ATOM 647 O O . LEU A 1 85 ? 3.73 3.713 -8.859 1 98.81 85 LEU A O 1
ATOM 651 N N . ASP A 1 86 ? 4.969 5.395 -8.148 1 98.88 86 ASP A N 1
ATOM 652 C CA . ASP A 1 86 ? 6.195 5.062 -8.859 1 98.88 86 ASP A CA 1
ATOM 653 C C . ASP A 1 86 ? 7.348 4.805 -7.891 1 98.88 86 ASP A C 1
ATOM 655 O O . ASP A 1 86 ? 7.738 5.691 -7.133 1 98.88 86 ASP A O 1
ATOM 659 N N . PHE A 1 87 ? 7.824 3.59 -7.945 1 98.56 87 PHE A N 1
ATOM 660 C CA . PHE A 1 87 ? 8.93 3.217 -7.078 1 98.56 87 PHE A CA 1
ATOM 661 C C . PHE A 1 87 ? 10.266 3.58 -7.715 1 98.56 87 PHE A C 1
ATOM 663 O O . PHE A 1 87 ? 10.672 2.973 -8.711 1 98.56 87 PHE A O 1
ATOM 670 N N . CYS A 1 88 ? 10.969 4.5 -7.059 1 97.56 88 CYS A N 1
ATOM 671 C CA . CYS A 1 88 ? 12.133 5.133 -7.672 1 97.56 88 CYS A CA 1
ATOM 672 C C . CYS A 1 88 ? 13.422 4.676 -7 1 97.56 88 CYS A C 1
ATOM 674 O O . CYS A 1 88 ? 14.508 4.832 -7.559 1 97.56 88 CYS A O 1
ATOM 676 N N . GLY A 1 89 ? 13.297 4.203 -5.867 1 96.88 89 GLY A N 1
ATOM 677 C CA . GLY A 1 89 ? 14.477 3.848 -5.094 1 96.88 89 GLY A CA 1
ATOM 678 C C . GLY A 1 89 ? 14.188 2.859 -3.98 1 96.88 89 GLY A C 1
ATOM 679 O O . GLY A 1 89 ? 13.086 2.326 -3.889 1 96.88 89 GLY A O 1
ATOM 680 N N . VAL A 1 90 ? 15.242 2.635 -3.164 1 96.38 90 VAL A N 1
ATOM 681 C CA . VAL A 1 90 ? 15.156 1.614 -2.125 1 96.38 90 VAL A CA 1
ATOM 682 C C . VAL A 1 90 ? 15.305 2.264 -0.75 1 96.38 90 VAL A C 1
ATOM 684 O O . VAL A 1 90 ? 16.047 3.229 -0.589 1 96.38 90 VAL A O 1
ATOM 687 N N . ALA A 1 91 ? 14.547 1.819 0.195 1 97.69 91 ALA A N 1
ATOM 688 C CA . ALA A 1 91 ? 14.75 2.137 1.606 1 97.69 91 ALA A CA 1
ATOM 689 C C . ALA A 1 91 ? 15.141 0.89 2.396 1 97.69 91 ALA A C 1
ATOM 691 O O . ALA A 1 91 ? 14.609 -0.196 2.158 1 97.69 91 ALA A O 1
ATOM 692 N N . ARG A 1 92 ? 16.094 1.035 3.289 1 97.5 92 ARG A N 1
ATOM 693 C CA . ARG A 1 92 ? 16.625 -0.085 4.066 1 97.5 92 ARG A CA 1
ATOM 694 C C . ARG A 1 92 ? 16.391 0.135 5.559 1 97.5 92 ARG A C 1
ATOM 696 O O . ARG A 1 92 ? 16.078 1.247 5.988 1 97.5 92 ARG A O 1
ATOM 703 N N . VAL A 1 93 ? 16.594 -0.974 6.293 1 97.25 93 VAL A N 1
ATOM 704 C CA . VAL A 1 93 ? 16.453 -0.91 7.746 1 97.25 93 VAL A CA 1
ATOM 705 C C . VAL A 1 93 ? 17.328 0.222 8.297 1 97.25 93 VAL A C 1
ATOM 707 O O . VAL A 1 93 ? 18.5 0.344 7.934 1 97.25 93 VAL A O 1
ATOM 710 N N . GLY A 1 94 ? 16.672 1.048 9.102 1 96.31 94 GLY A N 1
ATOM 711 C CA . GLY A 1 94 ? 17.375 2.17 9.703 1 96.31 94 GLY A CA 1
ATOM 712 C C . GLY A 1 94 ? 17.094 3.488 9.008 1 96.31 94 GLY A C 1
ATOM 713 O O . GLY A 1 94 ? 17.266 4.555 9.594 1 96.31 94 GLY A O 1
ATOM 714 N N . ASP A 1 95 ? 16.688 3.449 7.734 1 97.75 95 ASP A N 1
ATOM 715 C CA . ASP A 1 95 ? 16.375 4.672 6.992 1 97.75 95 ASP A CA 1
ATOM 716 C C . ASP A 1 95 ? 15.211 5.418 7.629 1 97.75 95 ASP A C 1
ATOM 718 O O . ASP A 1 95 ? 14.234 4.805 8.055 1 97.75 95 ASP A O 1
ATOM 722 N N . TRP A 1 96 ? 15.359 6.723 7.77 1 98.38 96 TRP A N 1
ATOM 723 C CA . TRP A 1 96 ? 14.25 7.613 8.094 1 98.38 96 TRP A CA 1
ATOM 724 C C . TRP A 1 96 ? 13.516 8.047 6.828 1 98.38 96 TRP A C 1
ATOM 726 O O . TRP A 1 96 ? 14.094 8.727 5.977 1 98.38 96 TRP A O 1
ATOM 736 N N . LEU A 1 97 ? 12.242 7.672 6.691 1 98.31 97 LEU A N 1
ATOM 737 C CA . LEU A 1 97 ? 11.461 7.973 5.496 1 98.31 97 LEU A CA 1
ATOM 738 C C . LEU A 1 97 ? 10.422 9.047 5.781 1 98.31 97 LEU A C 1
ATOM 740 O O . LEU A 1 97 ? 9.648 8.93 6.734 1 98.31 97 LEU A O 1
ATOM 744 N N . GLU A 1 98 ? 10.422 10.086 4.957 1 98.06 98 GLU A N 1
ATOM 745 C CA . GLU A 1 98 ? 9.461 11.172 5.062 1 98.06 98 GLU A CA 1
ATOM 746 C C . GLU A 1 98 ? 8.531 11.203 3.854 1 98.06 98 GLU A C 1
ATOM 748 O O . GLU A 1 98 ? 8.969 11 2.721 1 98.06 98 GLU A O 1
ATOM 753 N N . VAL A 1 99 ? 7.258 11.477 4.117 1 98.25 99 VAL A N 1
ATOM 754 C CA . VAL A 1 99 ? 6.273 11.68 3.061 1 98.25 99 VAL A CA 1
ATOM 755 C C . VAL A 1 99 ? 5.926 13.156 2.953 1 98.25 99 VAL A C 1
ATOM 757 O O . VAL A 1 99 ? 5.254 13.711 3.832 1 98.25 99 VAL A O 1
ATOM 760 N N . HIS A 1 100 ? 6.355 13.727 1.897 1 97.06 100 HIS A N 1
ATOM 761 C CA . HIS A 1 100 ? 6.008 15.117 1.605 1 97.06 100 HIS A CA 1
ATOM 762 C C . HIS A 1 100 ? 4.848 15.195 0.617 1 97.06 100 HIS A C 1
ATOM 764 O O . HIS A 1 100 ? 4.895 14.586 -0.452 1 97.06 100 HIS A O 1
ATOM 770 N N . THR A 1 101 ? 3.865 16.031 1.021 1 96 101 THR A N 1
ATOM 771 C CA . THR A 1 101 ? 2.652 16.031 0.21 1 96 101 THR A CA 1
ATOM 772 C C . THR A 1 101 ? 2.379 17.438 -0.349 1 96 101 THR A C 1
ATOM 774 O O . THR A 1 101 ? 2.898 18.422 0.162 1 96 101 THR A O 1
ATOM 777 N N . ARG A 1 102 ? 1.666 17.406 -1.439 1 93.69 102 ARG A N 1
ATOM 778 C CA . ARG A 1 102 ? 1.174 18.625 -2.076 1 93.69 102 ARG A CA 1
ATOM 779 C C . ARG A 1 102 ? -0.267 18.453 -2.543 1 93.69 102 ARG A C 1
ATOM 781 O O . ARG A 1 102 ? -0.588 17.5 -3.242 1 93.69 102 ARG A O 1
ATOM 788 N N . VAL A 1 103 ? -1.086 19.453 -2.166 1 93.56 103 VAL A N 1
ATOM 789 C CA . VAL A 1 103 ? -2.443 19.469 -2.703 1 93.56 103 VAL A CA 1
ATOM 790 C C . VAL A 1 103 ? -2.436 20.094 -4.102 1 93.56 103 VAL A C 1
ATOM 792 O O . VAL A 1 103 ? -2.133 21.266 -4.262 1 93.56 103 VAL A O 1
ATOM 795 N N . ASP A 1 104 ? -2.834 19.344 -5.031 1 95.62 104 ASP A N 1
ATOM 796 C CA . ASP A 1 104 ? -2.775 19.812 -6.414 1 95.62 104 ASP A CA 1
ATOM 797 C C . ASP A 1 104 ? -4.066 20.516 -6.816 1 95.62 104 ASP A C 1
ATOM 799 O O . ASP A 1 104 ? -4.039 21.484 -7.562 1 95.62 104 ASP A O 1
ATOM 803 N N . LYS A 1 105 ? -5.18 19.953 -6.332 1 94.56 105 LYS A N 1
ATOM 804 C CA . LYS A 1 105 ? -6.488 20.547 -6.602 1 94.56 105 LYS A CA 1
ATOM 805 C C . LYS A 1 105 ? -7.504 20.141 -5.539 1 94.56 105 LYS A C 1
ATOM 807 O O . LYS A 1 105 ? -7.586 18.969 -5.168 1 94.56 105 LYS A O 1
ATOM 812 N N . LEU A 1 106 ? -8.188 21.141 -5.059 1 92.5 106 LEU A N 1
ATOM 813 C CA . LEU A 1 106 ? -9.305 20.922 -4.148 1 92.5 106 LEU A CA 1
ATOM 814 C C . LEU A 1 106 ? -10.617 21.375 -4.785 1 92.5 106 LEU A C 1
ATOM 816 O O . LEU A 1 106 ? -10.891 22.562 -4.863 1 92.5 106 LEU A O 1
ATOM 820 N N . GLY A 1 107 ? -11.336 20.328 -5.266 1 91 107 GLY A N 1
ATOM 821 C CA . GLY A 1 107 ? -12.617 20.656 -5.871 1 91 107 GLY A CA 1
ATOM 822 C C . GLY A 1 107 ? -13.781 20.5 -4.914 1 91 107 GLY A C 1
ATOM 823 O O . GLY A 1 107 ? -13.586 20.422 -3.699 1 91 107 GLY A O 1
ATOM 824 N N . GLN A 1 108 ? -14.984 20.562 -5.512 1 90.94 108 GLN A N 1
ATOM 825 C CA . GLN A 1 108 ? -16.188 20.438 -4.695 1 90.94 108 GLN A CA 1
ATOM 826 C C . GLN A 1 108 ? -16.422 19 -4.27 1 90.94 108 GLN A C 1
ATOM 828 O O . GLN A 1 108 ? -16.766 18.734 -3.111 1 90.94 108 GLN A O 1
ATOM 833 N N . ARG A 1 109 ? -16.172 18.062 -5.203 1 94.62 109 ARG A N 1
ATOM 834 C CA . ARG A 1 109 ? -16.5 16.672 -4.922 1 94.62 109 ARG A CA 1
ATOM 835 C C . ARG A 1 109 ? -15.266 15.781 -5.023 1 94.62 109 ARG A C 1
ATOM 837 O O . ARG A 1 109 ? -15.289 14.625 -4.59 1 94.62 109 ARG A O 1
ATOM 844 N N . MET A 1 110 ? -14.234 16.391 -5.68 1 95.44 110 MET A N 1
ATOM 845 C CA . MET A 1 110 ? -13 15.633 -5.871 1 95.44 110 MET A CA 1
ATOM 846 C C . MET A 1 110 ? -11.789 16.469 -5.488 1 95.44 110 MET A C 1
ATOM 848 O O . MET A 1 110 ? -11.789 17.688 -5.652 1 95.44 110 MET A O 1
ATOM 852 N N . ALA A 1 111 ? -10.797 15.781 -5.027 1 96 111 ALA A N 1
ATOM 853 C CA . ALA A 1 111 ? -9.523 16.422 -4.742 1 96 111 ALA A CA 1
ATOM 854 C C . ALA A 1 111 ? -8.359 15.586 -5.258 1 96 111 ALA A C 1
ATOM 856 O O . ALA A 1 111 ? -8.484 14.367 -5.41 1 96 111 ALA A O 1
ATOM 857 N N . PHE A 1 112 ? -7.309 16.266 -5.594 1 97.06 112 PHE A N 1
ATOM 858 C CA . PHE A 1 112 ? -6.098 15.648 -6.129 1 97.06 112 PHE A CA 1
ATOM 859 C C . PHE A 1 112 ? -4.871 16.109 -5.355 1 97.06 112 PHE A C 1
ATOM 861 O O . PHE A 1 112 ? -4.719 17.297 -5.066 1 97.06 112 PHE A O 1
ATOM 868 N N . ALA A 1 113 ? -4.043 15.156 -5.016 1 97.19 113 ALA A N 1
ATOM 869 C CA . ALA A 1 113 ? -2.809 15.477 -4.305 1 97.19 113 ALA A CA 1
ATOM 870 C C . ALA A 1 113 ? -1.676 14.547 -4.734 1 97.19 113 ALA A C 1
ATOM 872 O O . ALA A 1 113 ? -1.921 13.469 -5.289 1 97.19 113 ALA A O 1
ATOM 873 N N . SER A 1 114 ? -0.476 15 -4.48 1 98.19 114 SER A N 1
ATOM 874 C CA . SER A 1 114 ? 0.707 14.203 -4.789 1 98.19 114 SER A CA 1
ATOM 875 C C . SER A 1 114 ? 1.646 14.117 -3.592 1 98.19 114 SER A C 1
ATOM 877 O O . SER A 1 114 ? 1.51 14.883 -2.633 1 98.19 114 SER A O 1
ATOM 879 N N . ALA A 1 115 ? 2.535 13.102 -3.643 1 98.25 115 ALA A N 1
ATOM 880 C CA . ALA A 1 115 ? 3.48 12.883 -2.549 1 98.25 115 ALA A CA 1
ATOM 881 C C . ALA A 1 115 ? 4.836 12.422 -3.08 1 98.25 115 ALA A C 1
ATOM 883 O O . ALA A 1 115 ? 4.91 11.781 -4.129 1 98.25 115 ALA A O 1
ATOM 884 N N . ARG A 1 116 ? 5.824 12.758 -2.365 1 98.5 116 ARG A N 1
ATOM 885 C CA . ARG A 1 116 ? 7.176 12.242 -2.559 1 98.5 116 ARG A CA 1
ATOM 886 C C . ARG A 1 116 ? 7.727 11.648 -1.267 1 98.5 116 ARG A C 1
ATOM 888 O O . ARG A 1 116 ? 7.668 12.281 -0.211 1 98.5 116 ARG A O 1
ATOM 895 N N . LEU A 1 117 ? 8.141 10.422 -1.344 1 98.75 117 LEU A N 1
ATOM 896 C CA . LEU A 1 117 ? 8.766 9.742 -0.219 1 98.75 117 LEU A CA 1
ATOM 897 C C . LEU A 1 117 ? 10.289 9.805 -0.322 1 98.75 117 LEU A C 1
ATOM 899 O O . LEU A 1 117 ? 10.867 9.312 -1.293 1 98.75 117 LEU A O 1
ATOM 903 N N . HIS A 1 118 ? 10.875 10.305 0.776 1 98.44 118 HIS A N 1
ATOM 904 C CA . HIS A 1 118 ? 12.32 10.516 0.753 1 98.44 118 HIS A CA 1
ATOM 905 C C . HIS A 1 118 ? 12.984 9.891 1.974 1 98.44 118 HIS A C 1
ATOM 907 O O . HIS A 1 118 ? 12.438 9.945 3.078 1 98.44 118 HIS A O 1
ATOM 913 N N . SER A 1 119 ? 14.133 9.367 1.764 1 98 119 SER A N 1
ATOM 914 C CA . SER A 1 119 ? 15.125 9.141 2.807 1 98 119 SER A CA 1
ATOM 915 C C . SER A 1 119 ? 16.312 10.078 2.648 1 98 119 SER A C 1
ATOM 917 O O . SER A 1 119 ? 17.203 9.836 1.822 1 98 119 SER A O 1
ATOM 919 N N . GLY A 1 120 ? 16.328 11.133 3.443 1 95.44 120 GLY A N 1
ATOM 920 C CA . GLY A 1 120 ? 17.266 12.211 3.143 1 95.44 120 GLY A CA 1
ATOM 921 C C . GLY A 1 120 ? 17.047 12.82 1.774 1 95.44 120 GLY A C 1
ATOM 922 O O . GLY A 1 120 ? 15.93 13.234 1.445 1 95.44 120 GLY A O 1
ATOM 923 N N . GLU A 1 121 ? 18.109 12.898 1.014 1 96.19 121 GLU A N 1
ATOM 924 C CA . GLU A 1 121 ? 18.016 13.492 -0.316 1 96.19 121 GLU A CA 1
ATOM 925 C C . GLU A 1 121 ? 17.578 12.461 -1.354 1 96.19 121 GLU A C 1
ATOM 927 O O . GLU A 1 121 ? 17.266 12.82 -2.492 1 96.19 121 GLU A O 1
ATOM 932 N N . ARG A 1 122 ? 17.469 11.266 -0.999 1 97.44 122 ARG A N 1
ATOM 933 C CA . ARG A 1 122 ? 17.156 10.195 -1.935 1 97.44 122 ARG A CA 1
ATOM 934 C C . ARG A 1 122 ? 15.648 10.031 -2.084 1 97.44 122 ARG A C 1
ATOM 936 O O . ARG A 1 122 ? 14.945 9.789 -1.101 1 97.44 122 ARG A O 1
ATOM 943 N N . LEU A 1 123 ? 15.219 10.164 -3.311 1 98.69 123 LEU A N 1
ATOM 944 C CA . LEU A 1 123 ? 13.82 9.844 -3.613 1 98.69 123 LEU A CA 1
ATOM 945 C C . LEU A 1 123 ? 13.602 8.336 -3.646 1 98.69 123 LEU A C 1
ATOM 947 O O . LEU A 1 123 ? 14.281 7.621 -4.387 1 98.69 123 LEU A O 1
ATOM 951 N N . VAL A 1 124 ? 12.625 7.863 -2.877 1 98.75 124 VAL A N 1
ATOM 952 C CA . VAL A 1 124 ? 12.352 6.434 -2.783 1 98.75 124 VAL A CA 1
ATOM 953 C C . VAL A 1 124 ? 11.125 6.086 -3.621 1 98.75 124 VAL A C 1
ATOM 955 O O . VAL A 1 124 ? 11.078 5.031 -4.258 1 98.75 124 VAL A O 1
ATOM 958 N N . ALA A 1 125 ? 10.117 6.969 -3.6 1 98.81 125 ALA A N 1
ATOM 959 C CA . ALA A 1 125 ? 8.898 6.781 -4.379 1 98.81 125 ALA A CA 1
ATOM 960 C C . ALA A 1 125 ? 8.172 8.109 -4.59 1 98.81 125 ALA A C 1
ATOM 962 O O . ALA A 1 125 ? 8.383 9.062 -3.834 1 98.81 125 ALA A O 1
ATOM 963 N N . SER A 1 126 ? 7.414 8.18 -5.609 1 98.81 126 SER A N 1
ATOM 964 C CA . SER A 1 126 ? 6.438 9.242 -5.82 1 98.81 126 SER A CA 1
ATOM 965 C C . SER A 1 126 ? 5.027 8.68 -5.945 1 98.81 126 SER A C 1
ATOM 967 O O . SER A 1 126 ? 4.84 7.547 -6.387 1 98.81 126 SER A O 1
ATOM 969 N N . ALA A 1 127 ? 4.086 9.484 -5.52 1 98.81 127 ALA A N 1
ATOM 970 C CA . ALA A 1 127 ? 2.713 8.992 -5.52 1 98.81 127 ALA A CA 1
ATOM 971 C C . ALA A 1 127 ? 1.728 10.109 -5.848 1 98.81 127 ALA A C 1
ATOM 973 O O . ALA A 1 127 ? 2.061 11.289 -5.738 1 98.81 127 ALA A O 1
ATOM 974 N N . SER A 1 128 ? 0.572 9.734 -6.289 1 98.69 128 SER A N 1
ATOM 975 C CA . SER A 1 128 ? -0.562 10.641 -6.441 1 98.69 128 SER A CA 1
ATOM 976 C C . SER A 1 128 ? -1.862 9.984 -5.996 1 98.69 128 SER A C 1
ATOM 978 O O . SER A 1 128 ? -2.023 8.766 -6.129 1 98.69 128 SER A O 1
ATOM 980 N N . GLY A 1 129 ? -2.695 10.773 -5.445 1 98.44 129 GLY A N 1
ATOM 981 C CA . GLY A 1 129 ? -3.971 10.297 -4.934 1 98.44 129 GLY A CA 1
ATOM 982 C C . GLY A 1 129 ? -5.152 11.102 -5.445 1 98.44 129 GLY A C 1
ATOM 983 O O . GLY A 1 129 ? -5.031 12.297 -5.703 1 98.44 129 GLY A O 1
ATOM 984 N N . VAL A 1 130 ? -6.258 10.43 -5.648 1 98.19 130 VAL A N 1
ATOM 985 C CA . VAL A 1 130 ? -7.551 11.031 -5.953 1 98.19 130 VAL A CA 1
ATOM 986 C C . VAL A 1 130 ? -8.539 10.727 -4.824 1 98.19 130 VAL A C 1
ATOM 988 O O . VAL A 1 130 ? -8.656 9.578 -4.383 1 98.19 130 VAL A O 1
ATOM 991 N N . PHE A 1 131 ? -9.258 11.703 -4.449 1 97 131 PHE A N 1
ATOM 992 C CA . PHE A 1 131 ? -10.117 11.594 -3.275 1 97 131 PHE A CA 1
ATOM 993 C C . PHE A 1 131 ? -11.531 12.062 -3.596 1 97 131 PHE A C 1
ATOM 995 O O . PHE A 1 131 ? -11.719 13.062 -4.293 1 97 131 PHE A O 1
ATOM 1002 N N . HIS A 1 132 ? -12.477 11.312 -3.107 1 96.06 132 HIS A N 1
ATOM 1003 C CA . HIS A 1 132 ? -13.867 11.742 -3.127 1 96.06 132 HIS A CA 1
ATOM 1004 C C . HIS A 1 132 ? -14.219 12.516 -1.864 1 96.06 132 HIS A C 1
ATOM 1006 O O . HIS A 1 132 ? -13.906 12.086 -0.753 1 96.06 132 HIS A O 1
ATOM 1012 N N . LEU A 1 133 ? -14.836 13.641 -2.072 1 91.56 133 LEU A N 1
ATOM 1013 C CA . LEU A 1 133 ? -15.305 14.492 -0.982 1 91.56 133 LEU A CA 1
ATOM 1014 C C . LEU A 1 133 ? -16.812 14.375 -0.816 1 91.56 133 LEU A C 1
ATOM 1016 O O . LEU A 1 133 ? -17.578 14.852 -1.664 1 91.56 133 LEU A O 1
ATOM 1020 N N . PRO A 1 134 ? -17.281 13.75 0.181 1 84.69 134 PRO A N 1
ATOM 1021 C CA . PRO A 1 134 ? -18.734 13.609 0.3 1 84.69 134 PRO A CA 1
ATOM 1022 C C . PRO A 1 134 ? -19.453 14.953 0.439 1 84.69 134 PRO A C 1
ATOM 1024 O O . PRO A 1 134 ? -18.859 15.922 0.93 1 84.69 134 PRO A O 1
ATOM 1027 N N . MET B 1 1 ? -10.25 -22.672 15.016 1 43.69 1 MET B N 1
ATOM 1028 C CA . MET B 1 1 ? -9.531 -23.141 13.836 1 43.69 1 MET B CA 1
ATOM 1029 C C . MET B 1 1 ? -9.844 -22.266 12.625 1 43.69 1 MET B C 1
ATOM 1031 O O . MET B 1 1 ? -11.008 -22.016 12.312 1 43.69 1 MET B O 1
ATOM 1035 N N . MET B 1 2 ? -9.008 -21.141 12.266 1 59.91 2 MET B N 1
ATOM 1036 C CA . MET B 1 2 ? -9.484 -20.078 11.391 1 59.91 2 MET B CA 1
ATOM 1037 C C . MET B 1 2 ? -10.117 -20.656 10.125 1 59.91 2 MET B C 1
ATOM 1039 O O . MET B 1 2 ? -9.625 -21.656 9.578 1 59.91 2 MET B O 1
ATOM 1043 N N . ASN B 1 3 ? -11.391 -20.547 9.945 1 82.44 3 ASN B N 1
ATOM 1044 C CA . ASN B 1 3 ? -12.18 -21.047 8.828 1 82.44 3 ASN B CA 1
ATOM 1045 C C . ASN B 1 3 ? -11.602 -20.594 7.488 1 82.44 3 ASN B C 1
ATOM 1047 O O . ASN B 1 3 ? -11.984 -19.547 6.961 1 82.44 3 ASN B O 1
ATOM 1051 N N . VAL B 1 4 ? -10.484 -21.266 7.078 1 92.38 4 VAL B N 1
ATOM 1052 C CA . VAL B 1 4 ? -9.867 -21.031 5.777 1 92.38 4 VAL B CA 1
ATOM 1053 C C . VAL B 1 4 ? -10.68 -21.734 4.691 1 92.38 4 VAL B C 1
ATOM 1055 O O . VAL B 1 4 ? -10.969 -22.938 4.801 1 92.38 4 VAL B O 1
ATOM 1058 N N . PRO B 1 5 ? -11.109 -21.031 3.648 1 94.12 5 PRO B N 1
ATOM 1059 C CA . PRO B 1 5 ? -11.883 -21.672 2.578 1 94.12 5 PRO B CA 1
ATOM 1060 C C . PRO B 1 5 ? -11.148 -22.844 1.941 1 94.12 5 PRO B C 1
ATOM 1062 O O . PRO B 1 5 ? -9.914 -22.875 1.92 1 94.12 5 PRO B O 1
ATOM 1065 N N . GLU B 1 6 ? -11.867 -23.75 1.369 1 91.81 6 GLU B N 1
ATOM 1066 C CA . GLU B 1 6 ? -11.32 -24.969 0.766 1 91.81 6 GLU B CA 1
ATOM 1067 C C . GLU B 1 6 ? -10.359 -24.625 -0.371 1 91.81 6 GLU B C 1
ATOM 1069 O O . GLU B 1 6 ? -10.633 -23.75 -1.185 1 91.81 6 GLU B O 1
ATOM 1074 N N . GLY B 1 7 ? -9.242 -25.359 -0.405 1 93.94 7 GLY B N 1
ATOM 1075 C CA . GLY B 1 7 ? -8.289 -25.234 -1.495 1 93.94 7 GLY B CA 1
ATOM 1076 C C . GLY B 1 7 ? -7.16 -24.266 -1.19 1 93.94 7 GLY B C 1
ATOM 1077 O O . GLY B 1 7 ? -6.125 -24.281 -1.859 1 93.94 7 GLY B O 1
ATOM 1078 N N . PHE B 1 8 ? -7.418 -23.422 -0.254 1 96.25 8 PHE B N 1
ATOM 1079 C CA . PHE B 1 8 ? -6.371 -22.469 0.101 1 96.25 8 PHE B CA 1
ATOM 1080 C C . PHE B 1 8 ? -5.391 -23.078 1.093 1 96.25 8 PHE B C 1
ATOM 1082 O O . PHE B 1 8 ? -5.789 -23.844 1.975 1 96.25 8 PHE B O 1
ATOM 1089 N N . GLN B 1 9 ? -4.133 -22.797 0.92 1 95.44 9 GLN B N 1
ATOM 1090 C CA . GLN B 1 9 ? -3.047 -23.203 1.809 1 95.44 9 GLN B CA 1
ATOM 1091 C C . GLN B 1 9 ? -2.197 -22 2.215 1 95.44 9 GLN B C 1
ATOM 1093 O O . GLN B 1 9 ? -2.258 -20.938 1.578 1 95.44 9 GLN B O 1
ATOM 1098 N N . PRO B 1 10 ? -1.454 -22.125 3.238 1 94.62 10 PRO B N 1
ATOM 1099 C CA . PRO B 1 10 ? -0.572 -21.016 3.6 1 94.62 10 PRO B CA 1
ATOM 1100 C C . PRO B 1 10 ? 0.353 -20.594 2.457 1 94.62 10 PRO B C 1
ATOM 1102 O O . PRO B 1 10 ? 0.833 -21.453 1.707 1 94.62 10 PRO B O 1
ATOM 1105 N N . LEU B 1 11 ? 0.542 -19.281 2.283 1 92.81 11 LEU B N 1
ATOM 1106 C CA . LEU B 1 11 ? 1.474 -18.781 1.282 1 92.81 11 LEU B CA 1
ATOM 1107 C C . LEU B 1 11 ? 2.883 -19.297 1.536 1 92.81 11 LEU B C 1
ATOM 1109 O O . LEU B 1 11 ? 3.373 -19.25 2.666 1 92.81 11 LEU B O 1
ATOM 1113 N N . PHE B 1 12 ? 3.592 -19.75 0.557 1 84.94 12 PHE B N 1
ATOM 1114 C CA . PHE B 1 12 ? 4.805 -20.562 0.653 1 84.94 12 PHE B CA 1
ATOM 1115 C C . PHE B 1 12 ? 6.027 -19.672 0.864 1 84.94 12 PHE B C 1
ATOM 1117 O O . PHE B 1 12 ? 7.09 -20.172 1.259 1 84.94 12 PHE B O 1
ATOM 1124 N N . ARG B 1 13 ? 6.023 -18.484 0.548 1 80.94 13 ARG B N 1
ATOM 1125 C CA . ARG B 1 13 ? 7.094 -17.531 0.803 1 80.94 13 ARG B CA 1
ATOM 1126 C C . ARG B 1 13 ? 6.562 -16.297 1.52 1 80.94 13 ARG B C 1
ATOM 1128 O O . ARG B 1 13 ? 5.457 -15.828 1.229 1 80.94 13 ARG B O 1
ATOM 1135 N N . SER B 1 14 ? 7.301 -16 2.484 1 87.5 14 SER B N 1
ATOM 1136 C CA . SER B 1 14 ? 6.863 -14.836 3.256 1 87.5 14 SER B CA 1
ATOM 1137 C C . SER B 1 14 ? 8.008 -13.852 3.471 1 87.5 14 SER B C 1
ATOM 1139 O O . SER B 1 14 ? 9.047 -13.953 2.814 1 87.5 14 SER B O 1
ATOM 1141 N N . SER B 1 15 ? 7.789 -12.82 3.979 1 92.69 15 SER B N 1
ATOM 1142 C CA . SER B 1 15 ? 8.695 -11.766 4.422 1 92.69 15 SER B CA 1
ATOM 1143 C C . SER B 1 15 ? 8.289 -11.234 5.793 1 92.69 15 SER B C 1
ATOM 1145 O O . SER B 1 15 ? 7.195 -11.523 6.281 1 92.69 15 SER B O 1
ATOM 1147 N N . PRO B 1 16 ? 9.203 -10.547 6.422 1 95.44 16 PRO B N 1
ATOM 1148 C CA . PRO B 1 16 ? 8.844 -9.984 7.727 1 95.44 16 PRO B CA 1
ATOM 1149 C C . PRO B 1 16 ? 7.551 -9.172 7.68 1 95.44 16 PRO B C 1
ATOM 1151 O O . PRO B 1 16 ? 6.699 -9.312 8.562 1 95.44 16 PRO B O 1
ATOM 1154 N N . LEU B 1 17 ? 7.336 -8.336 6.656 1 97.19 17 LEU B N 1
ATOM 1155 C CA . LEU B 1 17 ? 6.102 -7.562 6.57 1 97.19 17 LEU B CA 1
ATOM 1156 C C . LEU B 1 17 ? 4.898 -8.484 6.398 1 97.19 17 LEU B C 1
ATOM 1158 O O . LEU B 1 17 ? 3.863 -8.281 7.039 1 97.19 17 LEU B O 1
ATOM 1162 N N . LEU B 1 18 ? 5.027 -9.453 5.516 1 96.56 18 LEU B N 1
ATOM 1163 C CA . LEU B 1 18 ? 3.914 -10.367 5.289 1 96.56 18 LEU B CA 1
ATOM 1164 C C . LEU B 1 18 ? 3.594 -11.164 6.551 1 96.56 18 LEU B C 1
ATOM 1166 O O . LEU B 1 18 ? 2.43 -11.461 6.824 1 96.56 18 LEU B O 1
ATOM 1170 N N . ASP B 1 19 ? 4.656 -11.516 7.297 1 96.38 19 ASP B N 1
ATOM 1171 C CA . ASP B 1 19 ? 4.438 -12.219 8.562 1 96.38 19 ASP B CA 1
ATOM 1172 C C . ASP B 1 19 ? 3.672 -11.336 9.547 1 96.38 19 ASP B C 1
ATOM 1174 O O . ASP B 1 19 ? 2.85 -11.836 10.32 1 96.38 19 ASP B O 1
ATOM 1178 N N . LEU B 1 20 ? 3.988 -10.109 9.492 1 96.69 20 LEU B N 1
ATOM 1179 C CA . LEU B 1 20 ? 3.348 -9.141 10.375 1 96.69 20 LEU B CA 1
ATOM 1180 C C . LEU B 1 20 ? 1.872 -8.977 10.023 1 96.69 20 LEU B C 1
ATOM 1182 O O . LEU B 1 20 ? 1.021 -8.922 10.914 1 96.69 20 LEU B O 1
ATOM 1186 N N . LEU B 1 21 ? 1.527 -9.008 8.773 1 97.5 21 LEU B N 1
ATOM 1187 C CA . LEU B 1 21 ? 0.178 -8.719 8.297 1 97.5 21 LEU B CA 1
ATOM 1188 C C . LEU B 1 21 ? -0.642 -10 8.172 1 97.5 21 LEU B C 1
ATOM 1190 O O . LEU B 1 21 ? -1.874 -9.953 8.148 1 97.5 21 LEU B O 1
ATOM 1194 N N . GLY B 1 22 ? 0.056 -11.07 8.031 1 95.88 22 GLY B N 1
ATOM 1195 C CA . GLY B 1 22 ? -0.611 -12.328 7.719 1 95.88 22 GLY B CA 1
ATOM 1196 C C . GLY B 1 22 ? -1.373 -12.906 8.891 1 95.88 22 GLY B C 1
ATOM 1197 O O . GLY B 1 22 ? -1.638 -12.203 9.875 1 95.88 22 GLY B O 1
ATOM 1198 N N . PRO B 1 23 ? -1.814 -14.094 8.711 1 96.19 23 PRO B N 1
ATOM 1199 C CA . PRO B 1 23 ? -1.36 -15.086 7.734 1 96.19 23 PRO B CA 1
ATOM 1200 C C . PRO B 1 23 ? -1.971 -14.875 6.352 1 96.19 23 PRO B C 1
ATOM 1202 O O . PRO B 1 23 ? -3.152 -14.539 6.238 1 96.19 23 PRO B O 1
ATOM 1205 N N . PHE B 1 24 ? -1.139 -15.07 5.297 1 96.94 24 PHE B N 1
ATOM 1206 C CA . PHE B 1 24 ? -1.585 -15.062 3.908 1 96.94 24 PHE B CA 1
ATOM 1207 C C . PHE B 1 24 ? -1.781 -16.484 3.395 1 96.94 24 PHE B C 1
ATOM 1209 O O . PHE B 1 24 ? -1.108 -17.422 3.848 1 96.94 24 PHE B O 1
ATOM 1216 N N . PHE B 1 25 ? -2.664 -16.609 2.438 1 97 25 PHE B N 1
ATOM 1217 C CA . PHE B 1 25 ? -2.975 -17.891 1.839 1 97 25 PHE B CA 1
ATOM 1218 C C . PHE B 1 25 ? -2.92 -17.812 0.318 1 97 25 PHE B C 1
ATOM 1220 O O . PHE B 1 25 ? -2.879 -16.719 -0.25 1 97 25 PHE B O 1
ATOM 1227 N N . CYS B 1 26 ? -2.838 -18.969 -0.288 1 95.56 26 CYS B N 1
ATOM 1228 C CA . CYS B 1 26 ? -2.824 -18.984 -1.746 1 95.56 26 CYS B CA 1
ATOM 1229 C C . CYS B 1 26 ? -3.471 -20.266 -2.273 1 95.56 26 CYS B C 1
ATOM 1231 O O . CYS B 1 26 ? -3.629 -21.234 -1.534 1 95.56 26 CYS B O 1
ATOM 1233 N N . ARG B 1 27 ? -3.891 -20.141 -3.424 1 94.56 27 ARG B N 1
ATOM 1234 C CA . ARG B 1 27 ? -4.375 -21.266 -4.203 1 94.56 27 ARG B CA 1
ATOM 1235 C C . ARG B 1 27 ? -4.109 -21.062 -5.688 1 94.56 27 ARG B C 1
ATOM 1237 O O . ARG B 1 27 ? -4.027 -19.938 -6.16 1 94.56 27 ARG B O 1
ATOM 1244 N N . GLN B 1 28 ? -3.854 -22.188 -6.355 1 90 28 GLN B N 1
ATOM 1245 C CA . GLN B 1 28 ? -3.826 -22.094 -7.812 1 90 28 GLN B CA 1
ATOM 1246 C C . GLN B 1 28 ? -5.227 -22.25 -8.398 1 90 28 GLN B C 1
ATOM 1248 O O . GLN B 1 28 ? -5.973 -23.156 -8.016 1 90 28 GLN B O 1
ATOM 1253 N N . ASP B 1 29 ? -5.52 -21.297 -9.234 1 84.75 29 ASP B N 1
ATOM 1254 C CA . ASP B 1 29 ? -6.844 -21.422 -9.836 1 84.75 29 ASP B CA 1
ATOM 1255 C C . ASP B 1 29 ? -6.824 -22.375 -11.023 1 84.75 29 ASP B C 1
ATOM 1257 O O . ASP B 1 29 ? -5.832 -23.062 -11.25 1 84.75 29 ASP B O 1
ATOM 1261 N N . ALA B 1 30 ? -7.98 -22.438 -11.625 1 83.06 30 ALA B N 1
ATOM 1262 C CA . ALA B 1 30 ? -8.156 -23.406 -12.703 1 83.06 30 ALA B CA 1
ATOM 1263 C C . ALA B 1 30 ? -7.176 -23.141 -13.844 1 83.06 30 ALA B C 1
ATOM 1265 O O . ALA B 1 30 ? -6.805 -24.062 -14.578 1 83.06 30 ALA B O 1
ATOM 1266 N N . GLN B 1 31 ? -6.742 -21.953 -14.039 1 81.88 31 GLN B N 1
ATOM 1267 C CA . GLN B 1 31 ? -5.812 -21.594 -15.094 1 81.88 31 GLN B CA 1
ATOM 1268 C C . GLN B 1 31 ? -4.375 -21.578 -14.586 1 81.88 31 GLN B C 1
ATOM 1270 O O . GLN B 1 31 ? -3.492 -20.984 -15.203 1 81.88 31 GLN B O 1
ATOM 1275 N N . ARG B 1 32 ? -4.203 -22.047 -13.398 1 80.69 32 ARG B N 1
ATOM 1276 C CA . ARG B 1 32 ? -2.898 -22.203 -12.766 1 80.69 32 ARG B CA 1
ATOM 1277 C C . ARG B 1 32 ? -2.318 -20.859 -12.359 1 80.69 32 ARG B C 1
ATOM 1279 O O . ARG B 1 32 ? -1.099 -20.703 -12.266 1 80.69 32 ARG B O 1
ATOM 1286 N N . GLN B 1 33 ? -3.271 -19.906 -12.305 1 86.25 33 GLN B N 1
ATOM 1287 C CA . GLN B 1 33 ? -2.846 -18.625 -11.773 1 86.25 33 GLN B CA 1
ATOM 1288 C C . GLN B 1 33 ? -2.926 -18.594 -10.25 1 86.25 33 GLN B C 1
ATOM 1290 O O . GLN B 1 33 ? -3.863 -19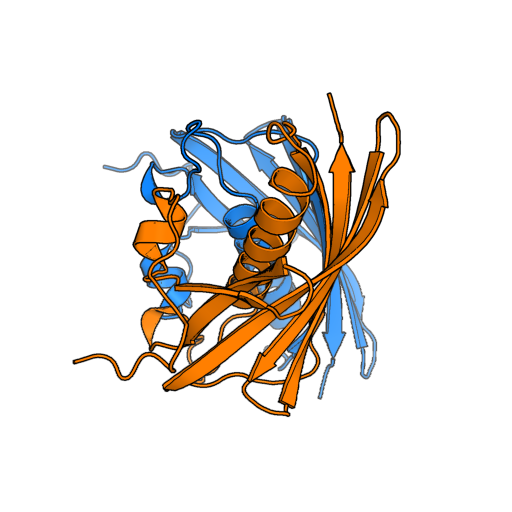.141 -9.664 1 86.25 33 GLN B O 1
ATOM 1295 N N . LEU B 1 34 ? -1.95 -17.984 -9.711 1 89.62 34 LEU B N 1
ATOM 1296 C CA . LEU B 1 34 ? -1.891 -17.906 -8.258 1 89.62 34 LEU B CA 1
ATOM 1297 C C . LEU B 1 34 ? -2.869 -16.875 -7.723 1 89.62 34 LEU B C 1
ATOM 1299 O O . LEU B 1 34 ? -2.885 -15.734 -8.188 1 89.62 34 LEU B O 1
ATOM 1303 N N . VAL B 1 35 ? -3.736 -17.312 -6.828 1 95.56 35 VAL B N 1
ATOM 1304 C CA . VAL B 1 35 ? -4.633 -16.438 -6.086 1 95.56 35 VAL B CA 1
ATOM 1305 C C . VAL B 1 35 ? -4.133 -16.281 -4.652 1 95.56 35 VAL B C 1
ATOM 1307 O O . VAL B 1 35 ? -4.004 -17.266 -3.92 1 95.56 35 VAL B O 1
ATOM 1310 N N . VAL B 1 36 ? -3.83 -15.078 -4.27 1 96.81 36 VAL B N 1
ATOM 1311 C CA . VAL B 1 36 ? -3.422 -14.789 -2.9 1 96.81 36 VAL B CA 1
ATOM 1312 C C . VAL B 1 36 ? -4.621 -14.273 -2.104 1 96.81 36 VAL B C 1
ATOM 1314 O O . VAL B 1 36 ? -5.473 -13.57 -2.641 1 96.81 36 VAL B O 1
ATOM 1317 N N . ALA B 1 37 ? -4.637 -14.633 -0.804 1 98 37 ALA B N 1
ATOM 1318 C CA . ALA B 1 37 ? -5.812 -14.258 -0.021 1 98 37 ALA B CA 1
ATOM 1319 C C . ALA B 1 37 ? -5.434 -13.945 1.423 1 98 37 ALA B C 1
ATOM 1321 O O . ALA B 1 37 ? -4.359 -14.336 1.888 1 98 37 ALA B O 1
ATOM 1322 N N . LEU B 1 38 ? -6.301 -13.273 2.051 1 98.06 38 LEU B N 1
ATOM 1323 C CA . LEU B 1 38 ? -6.148 -12.852 3.439 1 98.06 38 LEU B CA 1
ATOM 1324 C C . LEU B 1 38 ? -7.508 -12.656 4.102 1 98.06 38 LEU B C 1
ATOM 1326 O O . LEU B 1 38 ? -8.422 -12.094 3.498 1 98.06 38 LEU B O 1
ATOM 1330 N N . ARG B 1 39 ? -7.66 -13.125 5.305 1 98.06 39 ARG B N 1
ATOM 1331 C CA . ARG B 1 39 ? -8.828 -12.781 6.113 1 98.06 39 ARG B CA 1
ATOM 1332 C C . ARG B 1 39 ? -8.617 -11.461 6.84 1 98.06 39 ARG B C 1
ATOM 1334 O O . ARG B 1 39 ? -7.652 -11.305 7.594 1 98.06 39 ARG B O 1
ATOM 1341 N N . ILE B 1 40 ? -9.57 -10.547 6.625 1 98.12 40 ILE B N 1
ATOM 1342 C CA . ILE B 1 40 ? -9.438 -9.234 7.258 1 98.12 40 ILE B CA 1
ATOM 1343 C C . ILE B 1 40 ? -9.641 -9.375 8.766 1 98.12 40 ILE B C 1
ATOM 1345 O O . ILE B 1 40 ? -10.625 -9.969 9.219 1 98.12 40 ILE B O 1
ATOM 1349 N N . ASP B 1 41 ? -8.672 -8.867 9.453 1 97.44 41 ASP B N 1
ATOM 1350 C CA . ASP B 1 41 ? -8.695 -8.812 10.914 1 97.44 41 ASP B CA 1
ATOM 1351 C C . ASP B 1 41 ? -8.68 -7.363 11.406 1 97.44 41 ASP B C 1
ATOM 1353 O O . ASP B 1 41 ? -8.492 -6.438 10.609 1 97.44 41 ASP B O 1
ATOM 1357 N N . GLU B 1 42 ? -8.883 -7.168 12.688 1 97.5 42 GLU B N 1
ATOM 1358 C CA . GLU B 1 42 ? -8.898 -5.832 13.266 1 97.5 42 GLU B CA 1
ATOM 1359 C C . GLU B 1 42 ? -7.598 -5.09 12.977 1 97.5 42 GLU B C 1
ATOM 1361 O O . GLU B 1 42 ? -7.609 -3.883 12.719 1 97.5 42 GLU B O 1
ATOM 1366 N N . LYS B 1 43 ? -6.465 -5.73 13.016 1 97.75 43 LYS B N 1
ATOM 1367 C CA . LYS B 1 43 ? -5.152 -5.117 12.844 1 97.75 43 LYS B CA 1
ATOM 1368 C C . LYS B 1 43 ? -5 -4.523 11.445 1 97.75 43 LYS B C 1
ATOM 1370 O O . LYS B 1 43 ? -4.074 -3.752 11.195 1 97.75 43 LYS B O 1
ATOM 1375 N N . HIS B 1 44 ? -5.871 -4.953 10.492 1 98.25 44 HIS B N 1
ATOM 1376 C CA . HIS B 1 44 ? -5.781 -4.516 9.109 1 98.25 44 HIS B CA 1
ATOM 1377 C C . HIS B 1 44 ? -6.602 -3.252 8.875 1 98.25 44 HIS B C 1
ATOM 1379 O O . HIS B 1 44 ? -6.645 -2.73 7.758 1 98.25 44 HIS B O 1
ATOM 1385 N N . CYS B 1 45 ? -7.277 -2.725 9.898 1 96.81 45 CYS B N 1
ATOM 1386 C CA . CYS B 1 45 ? -8.383 -1.803 9.672 1 96.81 45 CYS B CA 1
ATOM 1387 C C . CYS B 1 45 ? -8.016 -0.389 10.109 1 96.81 45 CYS B C 1
ATOM 1389 O O . CYS B 1 45 ? -7.035 -0.191 10.828 1 96.81 45 CYS B O 1
ATOM 1391 N N . ASN B 1 46 ? -8.805 0.543 9.508 1 92.44 46 ASN B N 1
ATOM 1392 C CA . ASN B 1 46 ? -8.828 1.891 10.062 1 92.44 46 ASN B CA 1
ATOM 1393 C C . ASN B 1 46 ? -9.711 1.968 11.305 1 92.44 46 ASN B C 1
ATOM 1395 O O . ASN B 1 46 ? -10.164 0.942 11.812 1 92.44 46 ASN B O 1
ATOM 1399 N N . HIS B 1 47 ? -9.844 3.143 11.828 1 88 47 HIS B N 1
ATOM 1400 C CA . HIS B 1 47 ? -10.625 3.287 13.047 1 88 47 HIS B CA 1
ATOM 1401 C C . HIS B 1 47 ? -12.102 2.982 12.789 1 88 47 HIS B C 1
ATOM 1403 O O . HIS B 1 47 ? -12.844 2.666 13.719 1 88 47 HIS B O 1
ATOM 1409 N N . GLY B 1 48 ? -12.492 3.053 11.555 1 87.62 48 GLY B N 1
ATOM 1410 C CA . GLY B 1 48 ? -13.883 2.793 11.203 1 87.62 48 GLY B CA 1
ATOM 1411 C C . GLY B 1 48 ? -14.18 1.318 11.016 1 87.62 48 GLY B C 1
ATOM 1412 O O . GLY B 1 48 ? -15.32 0.944 10.719 1 87.62 48 GLY B O 1
ATOM 1413 N N . GLY B 1 49 ? -13.156 0.494 11.117 1 90.25 49 GLY B N 1
ATOM 1414 C CA . GLY B 1 49 ? -13.352 -0.944 11.031 1 90.25 49 GLY B CA 1
ATOM 1415 C C . GLY B 1 49 ? -13.289 -1.466 9.609 1 90.25 49 GLY B C 1
ATOM 1416 O O . GLY B 1 49 ? -13.656 -2.615 9.344 1 90.25 49 GLY B O 1
ATOM 1417 N N . THR B 1 50 ? -12.945 -0.643 8.758 1 95.31 50 THR B N 1
ATOM 1418 C CA . THR B 1 50 ? -12.781 -1.074 7.375 1 95.31 50 THR B CA 1
ATOM 1419 C C . THR B 1 50 ? -11.297 -1.249 7.039 1 95.31 50 THR B C 1
ATOM 1421 O O . THR B 1 50 ? -10.438 -0.612 7.648 1 95.31 50 THR B O 1
ATOM 1424 N N . ALA B 1 51 ? -11.07 -2.182 6.125 1 97.5 51 ALA B N 1
ATOM 1425 C CA . ALA B 1 51 ? -9.688 -2.41 5.707 1 97.5 51 ALA B CA 1
ATOM 1426 C C . ALA B 1 51 ? -9.031 -1.112 5.246 1 97.5 51 ALA B C 1
ATOM 1428 O O . ALA B 1 51 ? -9.625 -0.348 4.48 1 97.5 51 ALA B O 1
ATOM 1429 N N . HIS B 1 52 ? -7.863 -0.867 5.727 1 97.69 52 HIS B N 1
ATOM 1430 C CA . HIS B 1 52 ? -7.102 0.314 5.336 1 97.69 52 HIS B CA 1
ATOM 1431 C C . HIS B 1 52 ? -6.688 0.243 3.871 1 97.69 52 HIS B C 1
ATOM 1433 O O . HIS B 1 52 ? -6.332 -0.829 3.373 1 97.69 52 HIS B O 1
ATOM 1439 N N . GLY B 1 53 ? -6.656 1.374 3.178 1 97.06 53 GLY B N 1
ATOM 1440 C CA . GLY B 1 53 ? -6.184 1.421 1.803 1 97.06 53 GLY B CA 1
ATOM 1441 C C . GLY B 1 53 ? -4.77 0.904 1.641 1 97.06 53 GLY B C 1
ATOM 1442 O O . GLY B 1 53 ? -4.43 0.312 0.613 1 97.06 53 GLY B O 1
ATOM 1443 N N . GLY B 1 54 ? -3.967 1.195 2.633 1 97.38 54 GLY B N 1
ATOM 1444 C CA . GLY B 1 54 ? -2.607 0.676 2.627 1 97.38 54 GLY B CA 1
ATOM 1445 C C . GLY B 1 54 ? -2.549 -0.84 2.602 1 97.38 54 GLY B C 1
ATOM 1446 O O . GLY B 1 54 ? -1.691 -1.422 1.935 1 97.38 54 GLY B O 1
ATOM 1447 N N . LEU B 1 55 ? -3.441 -1.493 3.312 1 98.12 55 LEU B N 1
ATOM 1448 C CA . LEU B 1 55 ? -3.512 -2.949 3.279 1 98.12 55 LEU B CA 1
ATOM 1449 C C . LEU B 1 55 ? -3.914 -3.443 1.894 1 98.12 55 LEU B C 1
ATOM 1451 O O . LEU B 1 55 ? -3.322 -4.391 1.37 1 98.12 55 LEU B O 1
ATOM 1455 N N . LEU B 1 56 ? -4.926 -2.809 1.37 1 98.56 56 LEU B N 1
ATOM 1456 C CA . LEU B 1 56 ? -5.375 -3.205 0.04 1 98.56 56 LEU B CA 1
ATOM 1457 C C . LEU B 1 56 ? -4.254 -3.035 -0.983 1 98.56 56 LEU B C 1
ATOM 1459 O O . LEU B 1 56 ? -4.082 -3.877 -1.868 1 98.56 56 LEU B O 1
ATOM 1463 N N . SER B 1 57 ? -3.498 -1.969 -0.865 1 98.56 57 SER B N 1
ATOM 1464 C CA . SER B 1 57 ? -2.352 -1.741 -1.738 1 98.56 57 SER B CA 1
ATOM 1465 C C . SER B 1 57 ? -1.294 -2.826 -1.556 1 98.56 57 SER B C 1
ATOM 1467 O O . SER B 1 57 ? -0.704 -3.295 -2.531 1 98.56 57 SER B O 1
ATOM 1469 N N . THR B 1 58 ? -1.067 -3.193 -0.338 1 97.88 58 THR B N 1
ATOM 1470 C CA . THR B 1 58 ? -0.103 -4.246 -0.04 1 97.88 58 THR B CA 1
ATOM 1471 C C . THR B 1 58 ? -0.539 -5.57 -0.659 1 97.88 58 THR B C 1
ATOM 1473 O O . THR B 1 58 ? 0.268 -6.27 -1.274 1 97.88 58 THR B O 1
ATOM 1476 N N . LEU B 1 59 ? -1.821 -5.898 -0.521 1 98.12 59 LEU B N 1
ATOM 1477 C CA . LEU B 1 59 ? -2.355 -7.133 -1.09 1 98.12 59 LEU B CA 1
ATOM 1478 C C . LEU B 1 59 ? -2.193 -7.145 -2.607 1 98.12 59 LEU B C 1
ATOM 1480 O O . LEU B 1 59 ? -1.802 -8.164 -3.186 1 98.12 59 LEU B O 1
ATOM 1484 N N . ALA B 1 60 ? -2.502 -6.02 -3.209 1 98.44 60 ALA B N 1
ATOM 1485 C CA . ALA B 1 60 ? -2.328 -5.906 -4.656 1 98.44 60 ALA B CA 1
ATOM 1486 C C . ALA B 1 60 ? -0.868 -6.105 -5.047 1 98.44 60 ALA B C 1
ATOM 1488 O O . ALA B 1 60 ? -0.565 -6.855 -5.977 1 98.44 60 ALA B O 1
ATOM 1489 N N . ASP B 1 61 ? 0.029 -5.434 -4.348 1 97.69 61 ASP B N 1
ATOM 1490 C CA . ASP B 1 61 ? 1.462 -5.539 -4.609 1 97.69 61 ASP B CA 1
ATOM 1491 C C . ASP B 1 61 ? 1.94 -6.98 -4.477 1 97.69 61 ASP B C 1
ATOM 1493 O O . ASP B 1 61 ? 2.641 -7.492 -5.355 1 97.69 61 ASP B O 1
ATOM 1497 N N . VAL B 1 62 ? 1.535 -7.641 -3.465 1 96.12 62 VAL B N 1
ATOM 1498 C CA . VAL B 1 62 ? 1.938 -9.016 -3.182 1 96.12 62 VAL B CA 1
ATOM 1499 C C . VAL B 1 62 ? 1.365 -9.945 -4.242 1 96.12 62 VAL B C 1
ATOM 1501 O O . VAL B 1 62 ? 2.094 -10.758 -4.824 1 96.12 62 VAL B O 1
ATOM 1504 N N . GLY B 1 63 ? 0.061 -9.836 -4.492 1 96 63 GLY B N 1
ATOM 1505 C CA . GLY B 1 63 ? -0.558 -10.688 -5.496 1 96 63 GLY B CA 1
ATOM 1506 C C . GLY B 1 63 ? 0.087 -10.562 -6.863 1 96 63 GLY B C 1
ATOM 1507 O O . GLY B 1 63 ? 0.417 -11.562 -7.496 1 96 63 GLY B O 1
ATOM 1508 N N . LEU B 1 64 ? 0.256 -9.312 -7.266 1 96.31 64 LEU B N 1
ATOM 1509 C CA . LEU B 1 64 ? 0.861 -9.055 -8.57 1 96.31 64 LEU B CA 1
ATOM 1510 C C . LEU B 1 64 ? 2.307 -9.539 -8.602 1 96.31 64 LEU B C 1
ATOM 1512 O O . LEU B 1 64 ? 2.734 -10.156 -9.578 1 96.31 64 LEU B O 1
ATOM 1516 N N . GLY B 1 65 ? 3.055 -9.25 -7.551 1 93.38 65 GLY B N 1
ATOM 1517 C CA . GLY B 1 65 ? 4.441 -9.68 -7.484 1 93.38 65 GLY B CA 1
ATOM 1518 C C . GLY B 1 65 ? 4.609 -11.188 -7.59 1 93.38 65 GLY B C 1
ATOM 1519 O O . GLY B 1 65 ? 5.438 -11.672 -8.359 1 93.38 65 GLY B O 1
ATOM 1520 N N . TYR B 1 66 ? 3.824 -11.891 -6.871 1 90.62 66 TYR B N 1
ATOM 1521 C CA . TYR B 1 66 ? 3.908 -13.352 -6.902 1 90.62 66 TYR B CA 1
ATOM 1522 C C . TYR B 1 66 ? 3.492 -13.891 -8.266 1 90.62 66 TYR B C 1
ATOM 1524 O O . TYR B 1 66 ? 4.141 -14.789 -8.805 1 90.62 66 TYR B O 1
ATOM 1532 N N . ALA B 1 67 ? 2.396 -13.383 -8.766 1 85.5 67 ALA B N 1
ATOM 1533 C CA . ALA B 1 67 ? 1.925 -13.844 -10.07 1 85.5 67 ALA B CA 1
ATOM 1534 C C . ALA B 1 67 ? 2.988 -13.633 -11.141 1 85.5 67 ALA B C 1
ATOM 1536 O O . ALA B 1 67 ? 3.219 -14.516 -11.977 1 85.5 67 ALA B O 1
ATOM 1537 N N . MET B 1 68 ? 3.6 -12.523 -11.062 1 86.88 68 MET B N 1
ATOM 1538 C CA . MET B 1 68 ? 4.617 -12.211 -12.07 1 86.88 68 MET B CA 1
ATOM 1539 C C . MET B 1 68 ? 5.863 -13.07 -11.859 1 86.88 68 MET B C 1
ATOM 1541 O O . MET B 1 68 ? 6.441 -13.57 -12.828 1 86.88 68 MET B O 1
ATOM 1545 N N . ALA B 1 69 ? 6.262 -13.18 -10.633 1 84.5 69 ALA B N 1
ATOM 1546 C CA . ALA B 1 69 ? 7.457 -13.969 -10.328 1 84.5 69 ALA B CA 1
ATOM 1547 C C . ALA B 1 69 ? 7.301 -15.406 -10.805 1 84.5 69 ALA B C 1
ATOM 1549 O O . ALA B 1 69 ? 8.266 -16.031 -11.258 1 84.5 69 ALA B O 1
ATOM 1550 N N . PHE B 1 70 ? 6.121 -15.906 -10.867 1 81.19 70 PHE B N 1
ATOM 1551 C CA . PHE B 1 70 ? 5.918 -17.328 -11.164 1 81.19 70 PHE B CA 1
ATOM 1552 C C . PHE B 1 70 ? 5.281 -17.5 -12.539 1 81.19 70 PHE B C 1
ATOM 1554 O O . PHE B 1 70 ? 4.781 -18.578 -12.859 1 81.19 70 PHE B O 1
ATOM 1561 N N . SER B 1 71 ? 5.32 -16.438 -13.273 1 77.62 71 SER B N 1
ATOM 1562 C CA . SER B 1 71 ? 4.75 -16.516 -14.617 1 77.62 71 SER B CA 1
ATOM 1563 C C . SER B 1 71 ? 5.699 -17.219 -15.578 1 77.62 71 SER B C 1
ATOM 1565 O O . SER B 1 71 ? 5.312 -17.562 -16.703 1 77.62 71 SER B O 1
ATOM 1567 N N . ARG B 1 72 ? 6.973 -17.312 -15.062 1 74.62 72 ARG B N 1
ATOM 1568 C CA . ARG B 1 72 ? 7.965 -18.047 -15.836 1 74.62 72 ARG B CA 1
ATOM 1569 C C . ARG B 1 72 ? 8.641 -19.109 -14.977 1 74.62 72 ARG B C 1
ATOM 1571 O O . ARG B 1 72 ? 8.594 -19.047 -13.75 1 74.62 72 ARG B O 1
ATOM 1578 N N . GLU B 1 73 ? 9.195 -20.109 -15.75 1 75.25 73 GLU B N 1
ATOM 1579 C CA . GLU B 1 73 ? 10.047 -21.109 -15.125 1 75.25 73 GLU B CA 1
ATOM 1580 C C . GLU B 1 73 ? 11.461 -21.094 -15.703 1 75.25 73 GLU B C 1
ATOM 1582 O O . GLU B 1 73 ? 11.641 -21.266 -16.906 1 75.25 73 GLU B O 1
ATOM 1587 N N . PRO B 1 74 ? 12.438 -20.906 -14.922 1 80.94 74 PRO B N 1
ATOM 1588 C CA . PRO B 1 74 ? 12.375 -20.656 -13.477 1 80.94 74 PRO B CA 1
ATOM 1589 C C . PRO B 1 74 ? 11.852 -19.25 -13.156 1 80.94 74 PRO B C 1
ATOM 1591 O O . PRO B 1 74 ? 11.758 -18.406 -14.039 1 80.94 74 PRO B O 1
ATOM 1594 N N . PRO B 1 75 ? 11.461 -19.109 -11.828 1 79.69 75 PRO B N 1
ATOM 1595 C CA . PRO B 1 75 ? 10.961 -17.781 -11.469 1 79.69 75 PRO B CA 1
ATOM 1596 C C . PRO B 1 75 ? 11.898 -16.656 -11.914 1 79.69 75 PRO B C 1
ATOM 1598 O O . PRO B 1 75 ? 13.117 -16.812 -11.852 1 79.69 75 PRO B O 1
ATOM 1601 N N . GLN B 1 76 ? 11.266 -15.594 -12.406 1 79.69 76 GLN B N 1
ATOM 1602 C CA . GLN B 1 76 ? 11.977 -14.445 -12.945 1 79.69 76 GLN B CA 1
ATOM 1603 C C . GLN B 1 76 ? 12.117 -13.344 -11.898 1 79.69 76 GLN B C 1
ATOM 1605 O O . GLN B 1 76 ? 11.117 -12.906 -11.312 1 79.69 76 GLN B O 1
ATOM 1610 N N . PRO B 1 77 ? 13.406 -12.93 -11.648 1 84.88 77 PRO B N 1
ATOM 1611 C CA . PRO B 1 77 ? 13.555 -11.742 -10.805 1 84.88 77 PRO B CA 1
ATOM 1612 C C . PRO B 1 77 ? 12.875 -10.508 -11.398 1 84.88 77 PRO B C 1
ATOM 1614 O O . PRO B 1 77 ? 12.891 -10.32 -12.625 1 84.88 77 PRO B O 1
ATOM 1617 N N . MET B 1 78 ? 12.133 -9.805 -10.602 1 89.94 78 MET B N 1
ATOM 1618 C CA . MET B 1 78 ? 11.461 -8.586 -11.055 1 89.94 78 MET B CA 1
ATOM 1619 C C . MET B 1 78 ? 11.359 -7.57 -9.922 1 89.94 78 MET B C 1
ATOM 1621 O O . MET B 1 78 ? 11.414 -7.934 -8.75 1 89.94 78 MET B O 1
ATOM 1625 N N . VAL B 1 79 ? 11.242 -6.336 -10.336 1 93.25 79 VAL B N 1
ATOM 1626 C CA . VAL B 1 79 ? 11.031 -5.25 -9.391 1 93.25 79 VAL B CA 1
ATOM 1627 C C . VAL B 1 79 ? 9.812 -4.43 -9.812 1 93.25 79 VAL B C 1
ATOM 1629 O O . VAL B 1 79 ? 9.656 -4.094 -10.992 1 93.25 79 VAL B O 1
ATOM 1632 N N . THR B 1 80 ? 8.969 -4.246 -8.883 1 96.5 80 THR B N 1
ATOM 1633 C CA . THR B 1 80 ? 7.832 -3.379 -9.172 1 96.5 80 THR B CA 1
ATOM 1634 C C . THR B 1 80 ? 8.289 -1.939 -9.391 1 96.5 80 THR B C 1
ATOM 1636 O O . THR B 1 80 ? 8.977 -1.366 -8.539 1 96.5 80 THR B O 1
ATOM 1639 N N . VAL B 1 81 ? 7.859 -1.334 -10.508 1 97.94 81 VAL B N 1
ATOM 1640 C CA . VAL B 1 81 ? 8.273 0.044 -10.758 1 97.94 81 VAL B CA 1
ATOM 1641 C C . VAL B 1 81 ? 7.051 0.961 -10.727 1 97.94 81 VAL B C 1
ATOM 1643 O O . VAL B 1 81 ? 7.18 2.172 -10.531 1 97.94 81 VAL B O 1
ATOM 1646 N N . GLY B 1 82 ? 5.902 0.403 -10.922 1 98.69 82 GLY B N 1
ATOM 1647 C CA . GLY B 1 82 ? 4.66 1.155 -10.844 1 98.69 82 GLY B CA 1
ATOM 1648 C C . GLY B 1 82 ? 3.502 0.34 -10.297 1 98.69 82 GLY B C 1
ATOM 1649 O O . GLY B 1 82 ? 3.371 -0.846 -10.602 1 98.69 82 GLY B O 1
ATOM 1650 N N . LEU B 1 83 ? 2.664 0.958 -9.586 1 98.81 83 LEU B N 1
ATOM 1651 C CA . LEU B 1 83 ? 1.462 0.349 -9.031 1 98.81 83 LEU B CA 1
ATOM 1652 C C . LEU B 1 83 ? 0.313 1.351 -8.992 1 98.81 83 LEU B C 1
ATOM 1654 O O . LEU B 1 83 ? 0.49 2.49 -8.555 1 98.81 83 LEU B O 1
ATOM 1658 N N . ARG B 1 84 ? -0.801 0.904 -9.453 1 98.88 84 ARG B N 1
ATOM 1659 C CA . ARG B 1 84 ? -2.002 1.733 -9.43 1 98.88 84 ARG B CA 1
ATOM 1660 C C . ARG B 1 84 ? -3.18 0.971 -8.828 1 98.88 84 ARG B C 1
ATOM 1662 O O . ARG B 1 84 ? -3.365 -0.214 -9.109 1 98.88 84 ARG B O 1
ATOM 1669 N N . LEU B 1 85 ? -3.922 1.688 -8.031 1 98.81 85 LEU B N 1
ATOM 1670 C CA . LEU B 1 85 ? -5.113 1.089 -7.434 1 98.81 85 LEU B CA 1
ATOM 1671 C C . LEU B 1 85 ? -6.324 2.002 -7.605 1 98.81 85 LEU B C 1
ATOM 1673 O O . LEU B 1 85 ? -6.215 3.221 -7.449 1 98.81 85 LEU B O 1
ATOM 1677 N N . ASP B 1 86 ? -7.402 1.423 -7.914 1 98.88 86 ASP B N 1
ATOM 1678 C CA . ASP B 1 86 ? -8.727 2.021 -7.789 1 98.88 86 ASP B CA 1
ATOM 1679 C C . ASP B 1 86 ? -9.539 1.341 -6.688 1 98.88 86 ASP B C 1
ATOM 1681 O O . ASP B 1 86 ? -9.82 0.143 -6.766 1 98.88 86 ASP B O 1
ATOM 1685 N N . PHE B 1 87 ? -9.867 2.133 -5.703 1 98.56 87 PHE B N 1
ATOM 1686 C CA . PHE B 1 87 ? -10.648 1.606 -4.594 1 98.56 87 PHE B CA 1
ATOM 1687 C C . PHE B 1 87 ? -12.141 1.672 -4.902 1 98.56 87 PHE B C 1
ATOM 1689 O O . PHE B 1 87 ? -12.719 2.758 -4.969 1 98.56 87 PHE B O 1
ATOM 1696 N N . CYS B 1 88 ? -12.742 0.489 -4.973 1 97.56 88 CYS B N 1
ATOM 1697 C CA . CYS B 1 88 ? -14.094 0.381 -5.508 1 97.56 88 CYS B CA 1
ATOM 1698 C C . CYS B 1 88 ? -15.094 0.028 -4.41 1 97.56 88 CYS B C 1
ATOM 1700 O O . CYS B 1 88 ? -16.297 0.197 -4.586 1 97.56 88 CYS B O 1
ATOM 1702 N N . GLY B 1 89 ? -14.602 -0.465 -3.385 1 96.81 89 GLY B N 1
ATOM 1703 C CA . GLY B 1 89 ? -15.484 -0.942 -2.326 1 96.81 89 GLY B CA 1
ATOM 1704 C C . GLY B 1 89 ? -14.789 -1.065 -0.984 1 96.81 89 GLY B C 1
ATOM 1705 O O . GLY B 1 89 ? -13.641 -0.63 -0.829 1 96.81 89 GLY B O 1
ATOM 1706 N N . VAL B 1 90 ? -15.539 -1.645 -0.033 1 96.38 90 VAL B N 1
ATOM 1707 C CA . VAL B 1 90 ? -15.055 -1.72 1.342 1 96.38 90 VAL B CA 1
ATOM 1708 C C . VAL B 1 90 ? -14.906 -3.182 1.758 1 96.38 90 VAL B C 1
ATOM 1710 O O . VAL B 1 90 ? -15.695 -4.035 1.347 1 96.38 90 VAL B O 1
ATOM 1713 N N . ALA B 1 91 ? -13.891 -3.5 2.477 1 97.69 91 ALA B N 1
ATOM 1714 C CA . ALA B 1 91 ? -13.742 -4.777 3.174 1 97.69 91 ALA B CA 1
ATOM 1715 C C . ALA B 1 91 ? -13.75 -4.578 4.688 1 97.69 91 ALA B C 1
ATOM 1717 O O . ALA B 1 91 ? -13.18 -3.611 5.195 1 97.69 91 ALA B O 1
ATOM 1718 N N . ARG B 1 92 ? -14.438 -5.441 5.391 1 97.5 92 ARG B N 1
ATOM 1719 C CA . ARG B 1 92 ? -14.586 -5.332 6.84 1 97.5 92 ARG B CA 1
ATOM 1720 C C . ARG B 1 92 ? -14.008 -6.551 7.543 1 97.5 92 ARG B C 1
ATOM 1722 O O . ARG B 1 92 ? -13.727 -7.57 6.906 1 97.5 92 ARG B O 1
ATOM 1729 N N . VAL B 1 93 ? -13.859 -6.387 8.852 1 97.19 93 VAL B N 1
ATOM 1730 C CA . VAL B 1 93 ? -13.352 -7.484 9.672 1 97.19 93 VAL B CA 1
ATOM 1731 C C . VAL B 1 93 ? -14.172 -8.742 9.414 1 97.19 93 VAL B C 1
ATOM 1733 O O . VAL B 1 93 ? -15.406 -8.703 9.414 1 97.19 93 VAL B O 1
ATOM 1736 N N . GLY B 1 94 ? -13.43 -9.812 9.141 1 96.25 94 GLY B N 1
ATOM 1737 C CA . GLY B 1 94 ? -14.086 -11.086 8.875 1 96.25 94 GLY B CA 1
ATOM 1738 C C . GLY B 1 94 ? -14.164 -11.414 7.395 1 96.25 94 GLY B C 1
ATOM 1739 O O . GLY B 1 94 ? -14.297 -12.586 7.02 1 96.25 94 GLY B O 1
ATOM 1740 N N . ASP B 1 95 ? -14.117 -10.391 6.523 1 97.69 95 ASP B N 1
ATOM 1741 C CA . ASP B 1 95 ? -14.172 -10.625 5.082 1 97.69 95 ASP B CA 1
ATOM 1742 C C . ASP B 1 95 ? -12.977 -11.445 4.613 1 97.69 95 ASP B C 1
ATOM 1744 O O . ASP B 1 95 ? -11.852 -11.234 5.074 1 97.69 95 ASP B O 1
ATOM 1748 N N . TRP B 1 96 ? -13.234 -12.445 3.779 1 98.31 96 TRP B N 1
ATOM 1749 C CA . TRP B 1 96 ? -12.195 -13.141 3.027 1 98.31 96 TRP B CA 1
ATOM 1750 C C . TRP B 1 96 ? -11.891 -12.414 1.721 1 98.31 96 TRP B C 1
ATOM 1752 O O . TRP B 1 96 ? -12.75 -12.312 0.845 1 98.31 96 TRP B O 1
ATOM 1762 N N . LEU B 1 97 ? -10.656 -11.906 1.569 1 98.31 97 LEU B N 1
ATOM 1763 C CA . LEU B 1 97 ? -10.273 -11.133 0.394 1 98.31 97 LEU B CA 1
ATOM 1764 C C . LEU B 1 97 ? -9.328 -11.93 -0.5 1 98.31 97 LEU B C 1
ATOM 1766 O O . LEU B 1 97 ? -8.32 -12.461 -0.03 1 98.31 97 LEU B O 1
ATOM 1770 N N . GLU B 1 98 ? -9.68 -12.016 -1.769 1 98.06 98 GLU B N 1
ATOM 1771 C CA . GLU B 1 98 ? -8.867 -12.703 -2.768 1 98.06 98 GLU B CA 1
ATOM 1772 C C . GLU B 1 98 ? -8.305 -11.719 -3.791 1 98.06 98 GLU B C 1
ATOM 1774 O O . GLU B 1 98 ? -9 -10.805 -4.23 1 98.06 98 GLU B O 1
ATOM 1779 N N . VAL B 1 99 ? -7.062 -11.938 -4.16 1 98.25 99 VAL B N 1
ATOM 1780 C CA . VAL B 1 99 ? -6.43 -11.164 -5.23 1 98.25 99 VAL B CA 1
ATOM 1781 C C . VAL B 1 99 ? -6.305 -12.031 -6.484 1 98.25 99 VAL B C 1
ATOM 1783 O O . VAL B 1 99 ? -5.496 -12.961 -6.523 1 98.25 99 VAL B O 1
ATOM 1786 N N . HIS B 1 100 ? -7.07 -11.695 -7.441 1 97.06 100 HIS B N 1
ATOM 1787 C CA . HIS B 1 100 ? -6.984 -12.359 -8.734 1 97.06 100 HIS B CA 1
ATOM 1788 C C . HIS B 1 100 ? -6.148 -11.547 -9.719 1 97.06 100 HIS B C 1
ATOM 1790 O O . HIS B 1 100 ? -6.395 -10.352 -9.914 1 97.06 100 HIS B O 1
ATOM 1796 N N . THR B 1 101 ? -5.203 -12.281 -10.352 1 96 101 THR B N 1
ATOM 1797 C CA . THR B 1 101 ? -4.262 -11.547 -11.18 1 96 101 THR B CA 1
ATOM 1798 C C . THR B 1 101 ? -4.32 -12.023 -12.625 1 96 101 THR B C 1
ATOM 1800 O O . THR B 1 101 ? -4.805 -13.125 -12.898 1 96 101 THR B O 1
ATOM 1803 N N . ARG B 1 102 ? -3.92 -11.125 -13.477 1 93.56 102 ARG B N 1
ATOM 1804 C CA . ARG B 1 102 ? -3.77 -11.406 -14.898 1 93.56 102 ARG B CA 1
ATOM 1805 C C . ARG B 1 102 ? -2.498 -10.773 -15.453 1 93.56 102 ARG B C 1
ATOM 1807 O O . ARG B 1 102 ? -2.258 -9.578 -15.258 1 93.56 102 ARG B O 1
ATOM 1814 N N . VAL B 1 103 ? -1.743 -11.609 -16.172 1 93.5 103 VAL B N 1
ATOM 1815 C CA . VAL B 1 103 ? -0.593 -11.062 -16.891 1 93.5 103 VAL B CA 1
ATOM 1816 C C . VAL B 1 103 ? -1.051 -10.445 -18.203 1 93.5 103 VAL B C 1
ATOM 1818 O O . VAL B 1 103 ? -1.53 -11.148 -19.094 1 93.5 103 VAL B O 1
ATOM 1821 N N . ASP B 1 104 ? -0.828 -9.219 -18.328 1 95.56 104 ASP B N 1
ATOM 1822 C CA . ASP B 1 104 ? -1.312 -8.508 -19.516 1 95.56 104 ASP B CA 1
ATOM 1823 C C . ASP B 1 104 ? -0.272 -8.523 -20.641 1 95.56 104 ASP B C 1
ATOM 1825 O O . ASP B 1 104 ? -0.622 -8.617 -21.812 1 95.56 104 ASP B O 1
ATOM 1829 N N . LYS B 1 105 ? 0.993 -8.383 -20.219 1 94.56 105 LYS B N 1
ATOM 1830 C CA . LYS B 1 105 ? 2.1 -8.414 -21.172 1 94.56 105 LYS B CA 1
ATOM 1831 C C . LYS B 1 105 ? 3.404 -8.805 -20.484 1 94.56 105 LYS B C 1
ATOM 1833 O O . LYS B 1 105 ? 3.723 -8.289 -19.422 1 94.56 105 LYS B O 1
ATOM 1838 N N . LEU B 1 106 ? 4.059 -9.727 -21.125 1 92.56 106 LEU B N 1
ATOM 1839 C CA . LEU B 1 106 ? 5.398 -10.117 -20.703 1 92.56 106 LEU B CA 1
ATOM 1840 C C . LEU B 1 106 ? 6.426 -9.789 -21.781 1 92.56 106 LEU B C 1
ATOM 1842 O O . LEU B 1 106 ? 6.516 -10.5 -22.781 1 92.56 106 LEU B O 1
ATOM 1846 N N . GLY B 1 107 ? 7.109 -8.664 -21.5 1 91.12 107 GLY B N 1
ATOM 1847 C CA . GLY B 1 107 ? 8.133 -8.273 -22.469 1 91.12 107 GLY B CA 1
ATOM 1848 C C . GLY B 1 107 ? 9.523 -8.742 -22.078 1 91.12 107 GLY B C 1
ATOM 1849 O O . GLY B 1 107 ? 9.672 -9.594 -21.203 1 91.12 107 GLY B O 1
ATOM 1850 N N . GLN B 1 108 ? 10.492 -8.188 -22.812 1 90.88 108 GLN B N 1
ATOM 1851 C CA . GLN B 1 108 ? 11.875 -8.562 -22.531 1 90.88 108 GLN B CA 1
ATOM 1852 C C . GLN B 1 108 ? 12.398 -7.883 -21.281 1 90.88 108 GLN B C 1
ATOM 1854 O O . GLN B 1 108 ? 13.055 -8.516 -20.453 1 90.88 108 GLN B O 1
ATOM 1859 N N . ARG B 1 109 ? 12.008 -6.594 -21.094 1 94.62 109 ARG B N 1
ATOM 1860 C CA . ARG B 1 109 ? 12.57 -5.828 -19.984 1 94.62 109 ARG B CA 1
ATOM 1861 C C . ARG B 1 109 ? 11.469 -5.32 -19.062 1 94.62 109 ARG B C 1
ATOM 1863 O O . ARG B 1 109 ? 11.75 -4.875 -17.938 1 94.62 109 ARG B O 1
ATOM 1870 N N . MET B 1 110 ? 10.242 -5.363 -19.641 1 95.44 110 MET B N 1
ATOM 1871 C CA . MET B 1 110 ? 9.109 -4.871 -18.859 1 95.44 110 MET B CA 1
ATOM 1872 C C . MET B 1 110 ? 7.945 -5.859 -18.906 1 95.44 110 MET B C 1
ATOM 1874 O O . MET B 1 110 ? 7.75 -6.543 -19.906 1 95.44 110 MET B O 1
ATOM 1878 N N . ALA B 1 111 ? 7.227 -5.863 -17.859 1 95.94 111 ALA B N 1
ATOM 1879 C CA . ALA B 1 111 ? 6 -6.66 -17.812 1 95.94 111 ALA B CA 1
ATOM 1880 C C . ALA B 1 111 ? 4.852 -5.863 -17.203 1 95.94 111 ALA B C 1
ATOM 1882 O O . ALA B 1 111 ? 5.082 -4.922 -16.438 1 95.94 111 ALA B O 1
ATOM 1883 N N . PHE B 1 112 ? 3.678 -6.199 -17.609 1 97.12 112 PHE B N 1
ATOM 1884 C CA . PHE B 1 112 ? 2.455 -5.543 -17.172 1 97.12 112 PHE B CA 1
ATOM 1885 C C . PHE B 1 112 ? 1.431 -6.57 -16.703 1 97.12 112 PHE B C 1
ATOM 1887 O O . PHE B 1 112 ? 1.222 -7.59 -17.359 1 97.12 112 PHE B O 1
ATOM 1894 N N . ALA B 1 113 ? 0.85 -6.289 -15.57 1 97.12 113 ALA B N 1
ATOM 1895 C CA . ALA B 1 113 ? -0.179 -7.176 -15.031 1 97.12 113 ALA B CA 1
ATOM 1896 C C . ALA B 1 113 ? -1.265 -6.379 -14.312 1 97.12 113 ALA B C 1
ATOM 1898 O O . ALA B 1 113 ? -1.047 -5.23 -13.93 1 97.12 113 ALA B O 1
ATOM 1899 N N . SER B 1 114 ? -2.395 -7.008 -14.172 1 98.19 114 SER B N 1
ATOM 1900 C CA . SER B 1 114 ? -3.514 -6.395 -13.469 1 98.19 114 SER B CA 1
ATOM 1901 C C . SER B 1 114 ? -4.078 -7.336 -12.406 1 98.19 114 SER B C 1
ATOM 1903 O O . SER B 1 114 ? -3.787 -8.531 -12.414 1 98.19 114 SER B O 1
ATOM 1905 N N . ALA B 1 115 ? -4.828 -6.734 -11.453 1 98.19 115 ALA B N 1
ATOM 1906 C CA . ALA B 1 115 ? -5.41 -7.512 -10.359 1 98.19 115 ALA B CA 1
ATOM 1907 C C . ALA B 1 115 ? -6.793 -6.98 -9.984 1 98.19 115 ALA B C 1
ATOM 1909 O O . ALA B 1 115 ? -7.07 -5.793 -10.148 1 98.19 115 ALA B O 1
ATOM 1910 N N . ARG B 1 116 ? -7.578 -7.844 -9.516 1 98.44 116 ARG B N 1
ATOM 1911 C CA . ARG B 1 116 ? -8.859 -7.523 -8.898 1 98.44 116 ARG B CA 1
ATOM 1912 C C . ARG B 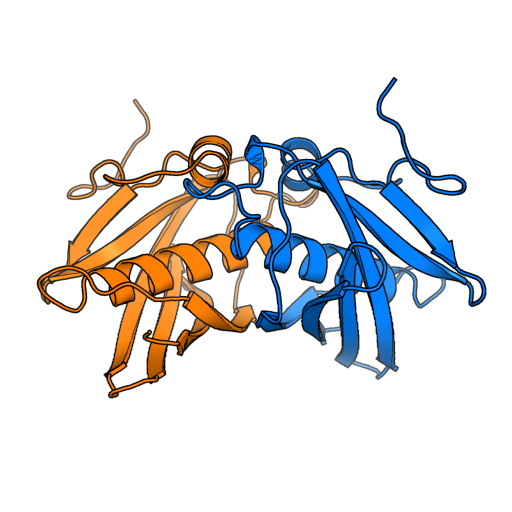1 116 ? -8.961 -8.141 -7.508 1 98.44 116 ARG B C 1
ATOM 1914 O O . ARG B 1 116 ? -8.695 -9.336 -7.332 1 98.44 116 ARG B O 1
ATOM 1921 N N . LEU B 1 117 ? -9.234 -7.324 -6.547 1 98.75 117 LEU B N 1
ATOM 1922 C CA . LEU B 1 117 ? -9.445 -7.773 -5.176 1 98.75 117 LEU B CA 1
ATOM 1923 C C . LEU B 1 117 ? -10.938 -7.922 -4.879 1 98.75 117 LEU B C 1
ATOM 1925 O O . LEU B 1 117 ? -11.695 -6.953 -4.965 1 98.75 117 LEU B O 1
ATOM 1929 N N . HIS B 1 118 ? -11.258 -9.141 -4.402 1 98.44 118 HIS B N 1
ATOM 1930 C CA . HIS B 1 118 ? -12.672 -9.438 -4.184 1 98.44 118 HIS B CA 1
ATOM 1931 C C . HIS B 1 118 ? -12.906 -10 -2.787 1 98.44 118 HIS B C 1
ATOM 1933 O O . HIS B 1 118 ? -12.094 -10.781 -2.283 1 98.44 118 HIS B O 1
ATOM 1939 N N . SER B 1 119 ? -14 -9.641 -2.227 1 97.94 119 SER B N 1
ATOM 1940 C CA . SER B 1 119 ? -14.641 -10.383 -1.146 1 97.94 119 SER B CA 1
ATOM 1941 C C . SER B 1 119 ? -15.938 -11.039 -1.618 1 97.94 119 SER B C 1
ATOM 1943 O O . SER B 1 119 ? -16.969 -10.375 -1.714 1 97.94 119 SER B O 1
ATOM 1945 N N . GLY B 1 120 ? -15.859 -12.32 -1.885 1 95.38 120 GLY B N 1
ATOM 1946 C CA . GLY B 1 120 ? -16.969 -12.938 -2.611 1 95.38 120 GLY B CA 1
ATOM 1947 C C . GLY B 1 120 ? -17.203 -12.312 -3.977 1 95.38 120 GLY B C 1
ATOM 1948 O O . GLY B 1 120 ? -16.266 -12.211 -4.781 1 95.38 120 GLY B O 1
ATOM 1949 N N . GLU B 1 121 ? -18.422 -11.93 -4.223 1 96.12 121 GLU B N 1
ATOM 1950 C CA . GLU B 1 121 ? -18.766 -11.344 -5.512 1 96.12 121 GLU B CA 1
ATOM 1951 C C . GLU B 1 121 ? -18.5 -9.836 -5.52 1 96.12 121 GLU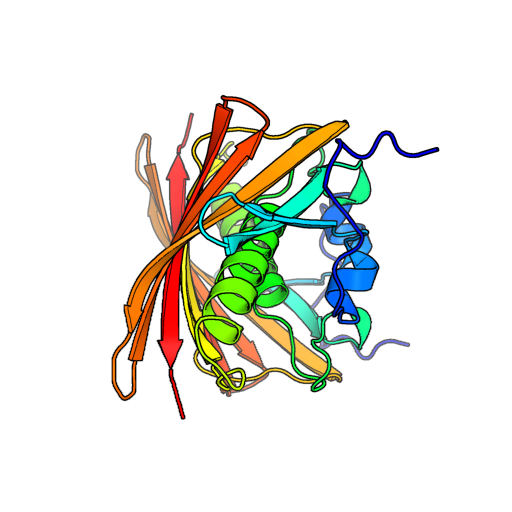 B C 1
ATOM 1953 O O . GLU B 1 121 ? -18.547 -9.195 -6.574 1 96.12 121 GLU B O 1
ATOM 1958 N N . ARG B 1 122 ? -18.156 -9.289 -4.441 1 97.44 122 ARG B N 1
ATOM 1959 C CA . ARG B 1 122 ? -17.969 -7.844 -4.32 1 97.44 122 ARG B CA 1
ATOM 1960 C C . ARG B 1 122 ? -16.562 -7.438 -4.695 1 97.44 122 ARG B C 1
ATOM 1962 O O . ARG B 1 122 ? -15.586 -7.918 -4.102 1 97.44 122 ARG B O 1
ATOM 1969 N N . LEU B 1 123 ? -16.484 -6.566 -5.676 1 98.62 123 LEU B N 1
ATOM 1970 C CA . LEU B 1 123 ? -15.203 -5.961 -6.004 1 98.62 123 LEU B CA 1
ATOM 1971 C C . LEU B 1 123 ? -14.82 -4.906 -4.973 1 98.62 123 LEU B C 1
ATOM 1973 O O . LEU B 1 123 ? -15.586 -3.973 -4.723 1 98.62 123 LEU B O 1
ATOM 1977 N N . VAL B 1 124 ? -13.625 -5.035 -4.402 1 98.69 124 VAL B N 1
ATOM 1978 C CA . VAL B 1 124 ? -13.164 -4.117 -3.365 1 98.69 124 VAL B CA 1
ATOM 1979 C C . VAL B 1 124 ? -12.172 -3.121 -3.961 1 98.69 124 VAL B C 1
ATOM 1981 O O . VAL B 1 124 ? -12.18 -1.943 -3.598 1 98.69 124 VAL B O 1
ATOM 1984 N N . ALA B 1 125 ? -11.312 -3.6 -4.863 1 98.81 125 ALA B N 1
ATOM 1985 C CA . ALA B 1 125 ? -10.336 -2.752 -5.539 1 98.81 125 ALA B CA 1
ATOM 1986 C C . ALA B 1 125 ? -9.859 -3.395 -6.836 1 98.81 125 ALA B C 1
ATOM 1988 O O . ALA B 1 125 ? -9.977 -4.609 -7.016 1 98.81 125 ALA B O 1
ATOM 1989 N N . SER B 1 126 ? -9.406 -2.605 -7.727 1 98.81 126 SER B N 1
ATOM 1990 C CA . SER B 1 126 ? -8.656 -3.043 -8.898 1 98.81 126 SER B CA 1
ATOM 1991 C C . SER B 1 126 ? -7.273 -2.404 -8.945 1 98.81 126 SER B C 1
ATOM 1993 O O . SER B 1 126 ? -7.074 -1.306 -8.422 1 98.81 126 SER B O 1
ATOM 1995 N N . ALA B 1 127 ? -6.363 -3.129 -9.531 1 98.81 127 ALA B N 1
ATOM 1996 C CA . ALA B 1 127 ? -4.988 -2.635 -9.531 1 98.81 127 ALA B CA 1
ATOM 1997 C C . ALA B 1 127 ? -4.273 -3.016 -10.828 1 98.81 127 ALA B C 1
ATOM 1999 O O . ALA B 1 127 ? -4.707 -3.924 -11.539 1 98.81 127 ALA B O 1
ATOM 2000 N N . SER B 1 128 ? -3.24 -2.305 -11.141 1 98.69 128 SER B N 1
ATOM 2001 C CA . SER B 1 128 ? -2.311 -2.656 -12.211 1 98.69 128 SER B CA 1
ATOM 2002 C C . SER B 1 128 ? -0.867 -2.385 -11.797 1 98.69 128 SER B C 1
ATOM 2004 O O . SER B 1 128 ? -0.599 -1.454 -11.031 1 98.69 128 SER B O 1
ATOM 2006 N N . GLY B 1 129 ? -0.018 -3.219 -12.25 1 98.5 129 GLY B N 1
ATOM 2007 C CA . GLY B 1 129 ? 1.396 -3.123 -11.93 1 98.5 129 GLY B CA 1
ATOM 2008 C C . GLY B 1 129 ? 2.291 -3.137 -13.148 1 98.5 129 GLY B C 1
ATOM 2009 O O . GLY B 1 129 ? 1.959 -3.758 -14.164 1 98.5 129 GLY B O 1
ATOM 2010 N N . VAL B 1 130 ? 3.369 -2.406 -13.078 1 98.19 130 VAL B N 1
ATOM 2011 C CA . VAL B 1 130 ? 4.453 -2.42 -14.055 1 98.19 130 VAL B CA 1
ATOM 2012 C C . VAL B 1 130 ? 5.734 -2.926 -13.398 1 98.19 130 VAL B C 1
ATOM 2014 O O . VAL B 1 130 ? 6.102 -2.477 -12.305 1 98.19 130 VAL B O 1
ATOM 2017 N N . PHE B 1 131 ? 6.41 -3.766 -14.078 1 97.06 131 PHE B N 1
ATOM 2018 C CA . PHE B 1 131 ? 7.562 -4.449 -13.5 1 97.06 131 PHE B CA 1
ATOM 2019 C C . PHE B 1 131 ? 8.773 -4.352 -14.422 1 97.06 131 PHE B C 1
ATOM 2021 O O . PHE B 1 131 ? 8.633 -4.473 -15.641 1 97.06 131 PHE B O 1
ATOM 2028 N N . HIS B 1 132 ? 9.891 -4.098 -13.828 1 96.06 132 HIS B N 1
ATOM 2029 C CA . HIS B 1 132 ? 11.164 -4.195 -14.531 1 96.06 132 HIS B CA 1
ATOM 2030 C C . HIS B 1 132 ? 11.742 -5.602 -14.422 1 96.06 132 HIS B C 1
ATOM 2032 O O . HIS B 1 132 ? 11.789 -6.176 -13.328 1 96.06 132 HIS B O 1
ATOM 2038 N N . LEU B 1 133 ? 12.133 -6.129 -15.539 1 91.56 133 LEU B N 1
ATOM 2039 C CA . LEU B 1 1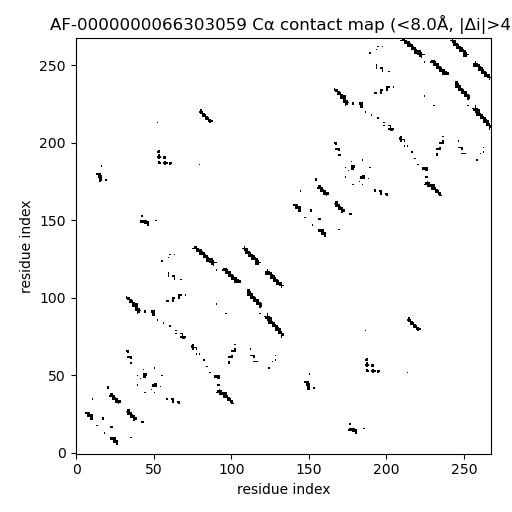33 ? 12.773 -7.438 -15.617 1 91.56 133 LEU B CA 1
ATOM 2040 C C . LEU B 1 133 ? 14.273 -7.297 -15.836 1 91.56 133 LEU B C 1
ATOM 2042 O O . LEU B 1 133 ? 14.711 -6.883 -16.922 1 91.56 133 LEU B O 1
ATOM 2046 N N . PRO B 1 134 ? 15.062 -7.57 -14.883 1 84.62 134 PRO B N 1
ATOM 2047 C CA . PRO B 1 134 ? 16.5 -7.391 -15.102 1 84.62 134 PRO B CA 1
ATOM 2048 C C . PRO B 1 134 ? 17.047 -8.297 -16.203 1 84.62 134 PRO B C 1
ATOM 2050 O O . PRO B 1 134 ? 16.5 -9.367 -16.453 1 84.62 134 PRO B O 1
#